Protein AF-A0A563C6H5-F1 (afdb_monomer)

Secondary structure (DSSP, 8-state):
-------PPPHHHHHHHHHHHHHHHHHHHHHHHHHHHHHHHHHHHHHHHHHHHHHHHHHHS-----TTS-EEE-TT--EEE-S------TT--SEEEEEEEEEEETTEEEEEEEEEEEEE--HHHHHHHHHS---SHHHHHHTSEEEE--SEEEEEETTEEEEEES-EEEE-SEEETTT---EEEEEEE-TTT--EEEEEESSPPP--SSS--THHHHHH-SSS---EEEEEEETT-TT--S---EEEEPTT--SGGGEEEPPHHHHHHTT--

Solvent-accessible surface area (backbone atoms only — not comparable to full-atom values): 15502 Å² total; per-residue (Å²): 134,84,80,78,77,83,81,76,85,51,71,69,57,55,51,50,49,49,52,52,56,50,53,51,50,51,54,49,54,59,56,48,5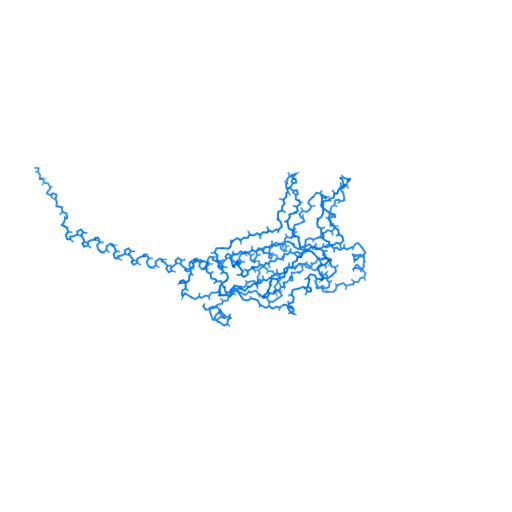2,57,54,51,45,52,49,49,37,53,54,36,52,51,50,52,50,49,56,55,34,50,50,38,50,48,46,71,62,68,69,80,67,68,80,72,67,50,49,37,42,50,98,57,26,46,82,40,72,44,87,70,87,67,82,76,70,82,91,68,57,61,48,44,78,32,26,38,39,34,41,36,46,40,92,44,40,32,42,44,36,36,29,44,26,28,27,19,57,55,75,70,54,57,57,48,48,79,75,41,87,75,88,44,62,66,60,47,51,65,64,34,40,44,30,64,55,79,55,66,48,79,33,65,61,95,87,43,80,39,84,41,66,35,63,49,76,43,76,49,86,24,24,45,44,94,68,38,67,21,25,25,39,40,40,38,34,19,84,86,82,61,49,39,46,38,26,48,32,82,42,70,80,86,84,81,84,80,61,76,48,62,69,58,60,65,59,39,55,101,74,75,50,55,66,46,78,43,40,67,37,41,51,97,53,92,78,71,83,69,87,45,56,21,40,35,37,47,47,58,30,55,47,62,81,27,61,40,81,36,53,58,68,58,9,46,76,74,68,35,122

Mean predicted aligned error: 12.5 Å

Foldseek 3Di:
DPPPDPDDDDPVRVVVVVVVVVVVVVVVVVVVVQVVQVVLQVVLVVVVLVVVQVQQVCQLPPDPQAQDQQWAADPQRAIDGDPDPPDDPPPDRQKDFWGKKWKDALVQQQKIKIFTKIWGADPVLVVVCVVDPPPDLVSQLLNTLMATHQAWDWGDDPNDTDTHGRIDIDGGQFGQDDPSFMKMKIWGARPPPRWIFIWIDSHDDDGPSDDSCVSVVVRHDPPTFAKDKTFIHGPPDPPNPDQTKIWIQGTGDGHSVRIDIDDSVRCVVVPND

Sequence (273 aa):
MDMGRVKGFTIIEVTLFLAITGAIAIVMVVGFSSQIAAQRYYDSVNEFKSKLDNIYNGVNNIQNFFDNNMVTCDSYANIQLKEDRSAPDRGMSDCIILGSYVWMDGSNPDTFRKRIVVGYKSPSDRRQEYLTSIETDEQDLKSYRLNIISGSYMKNVGGTVQSVTTADESKLSWGSYPNNTPFSILVLRAGNSGNIRTYVSNNIVNFDGTTVDAELKDMIKPENQKELNFCIMPSGYSGYRGAKTALRLNAHASGSGAVQYLNTEQSNNVGCH

Radius of gyration: 27.37 Å; Cα contacts (8 Å, |Δi|>4): 477; chains: 1; bounding box: 88×51×78 Å

pLDDT: mean 71.98, std 12.11, range [43.59, 94.0]

Nearest PDB structures (foldseek):
  7l2e-assembly1_C  TM=1.533E-01  e=5.699E-01  Severe acute respiratory syndrome coronavirus 2
  8k5h-assembly1_C  TM=1.926E-01  e=1.249E+00  Severe acute respiratory syndrome coronavirus 2
  8k5h-assembly1_A  TM=1.739E-01  e=1.478E+00  Severe acute respiratory syndrome coronavirus 2
  8jmm-assembly1_B  TM=1.452E-01  e=9.393E+00  Severe acute respiratory syndrome coronavirus 2

Structure (mmCIF, N/CA/C/O backbone):
data_AF-A0A563C6H5-F1
#
_entry.id   AF-A0A563C6H5-F1
#
loop_
_atom_site.group_PDB
_atom_site.id
_atom_site.type_symbol
_atom_site.label_atom_id
_atom_site.label_alt_id
_atom_site.label_comp_id
_atom_site.label_asym_id
_atom_site.label_entity_id
_atom_site.label_seq_id
_atom_site.pdbx_PDB_ins_code
_atom_site.Cartn_x
_atom_site.Cartn_y
_atom_site.Cartn_z
_atom_site.occupancy
_atom_site.B_iso_or_equiv
_atom_site.auth_seq_id
_atom_site.auth_comp_id
_atom_site.auth_asym_id
_atom_site.auth_atom_id
_atom_site.pdbx_PDB_model_num
ATOM 1 N N . MET A 1 1 ? -66.917 34.582 36.315 1.00 46.28 1 MET A N 1
ATOM 2 C CA . MET A 1 1 ? -65.519 34.606 35.844 1.00 46.28 1 MET A CA 1
ATOM 3 C C . MET A 1 1 ? -64.730 33.762 36.819 1.00 46.28 1 MET A C 1
ATOM 5 O O . MET A 1 1 ? -64.455 34.224 37.916 1.00 46.28 1 MET A O 1
ATOM 9 N N . ASP A 1 2 ? -64.527 32.493 36.480 1.00 46.72 2 ASP A N 1
ATOM 10 C CA . ASP A 1 2 ? -63.805 31.564 37.344 1.00 46.72 2 ASP A CA 1
ATOM 11 C C . ASP A 1 2 ? -62.308 31.813 37.146 1.00 46.72 2 ASP A C 1
ATOM 13 O O . ASP A 1 2 ? -61.766 31.629 36.054 1.00 46.72 2 ASP A O 1
ATOM 17 N N . MET A 1 3 ? -61.672 32.379 38.168 1.00 58.59 3 MET A N 1
ATOM 18 C CA . MET A 1 3 ? -60.269 32.764 38.120 1.00 58.59 3 MET A CA 1
ATOM 19 C C . MET A 1 3 ? -59.446 31.496 38.346 1.00 58.59 3 MET A C 1
ATOM 21 O O . MET A 1 3 ? -59.209 31.086 39.482 1.00 58.59 3 MET A O 1
ATOM 25 N N . GLY A 1 4 ? -59.077 30.838 37.244 1.00 57.53 4 GLY A N 1
ATOM 26 C CA . GLY A 1 4 ? -58.304 29.600 37.239 1.00 57.53 4 GLY A CA 1
ATOM 27 C C . GLY A 1 4 ? -57.066 29.712 38.127 1.00 57.53 4 GLY A C 1
ATOM 28 O O . GLY A 1 4 ? -56.123 30.443 37.828 1.00 57.53 4 GLY A O 1
ATOM 29 N N . ARG A 1 5 ? -57.086 28.994 39.252 1.00 60.84 5 ARG A N 1
ATOM 30 C CA . ARG A 1 5 ? -56.013 28.974 40.246 1.00 60.84 5 ARG A CA 1
ATOM 31 C C . ARG A 1 5 ? -54.766 28.350 39.618 1.00 60.84 5 ARG A C 1
ATOM 33 O O . ARG A 1 5 ? -54.727 27.139 39.408 1.00 60.84 5 ARG A O 1
ATOM 40 N N . VAL A 1 6 ? -53.750 29.162 39.331 1.00 64.19 6 VAL A N 1
ATOM 41 C CA . VAL A 1 6 ? -52.458 28.683 38.821 1.00 64.19 6 VAL A CA 1
ATOM 42 C C . VAL A 1 6 ? -51.811 27.818 39.908 1.00 64.19 6 VAL A C 1
ATOM 44 O O .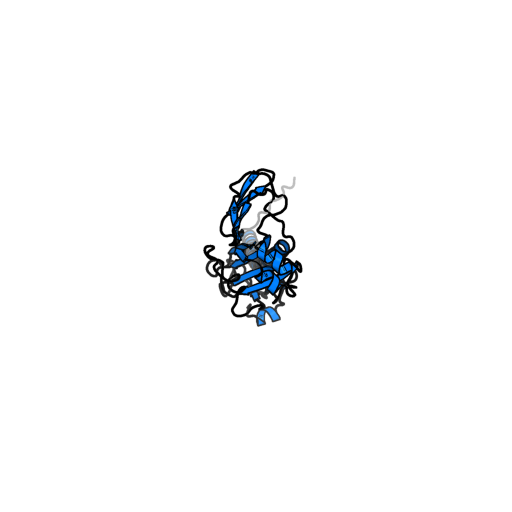 VAL A 1 6 ? -51.378 28.321 40.944 1.00 64.19 6 VAL A O 1
ATOM 47 N N . LYS A 1 7 ? -51.809 26.495 39.721 1.00 70.94 7 LYS A N 1
ATOM 48 C CA . LYS A 1 7 ? -51.100 25.559 40.601 1.00 70.94 7 LYS A CA 1
ATOM 49 C C . LYS A 1 7 ? -49.620 25.583 40.214 1.00 70.94 7 LYS A C 1
ATOM 51 O O . LYS A 1 7 ? -49.269 25.132 39.130 1.00 70.94 7 LYS A O 1
ATOM 56 N N . GLY A 1 8 ? -48.777 26.150 41.074 1.00 75.31 8 GLY A N 1
ATOM 57 C CA . GLY A 1 8 ? -47.322 26.062 40.937 1.00 75.31 8 GLY A CA 1
ATOM 58 C C . GLY A 1 8 ? -46.813 24.664 41.298 1.00 75.31 8 GLY A C 1
ATOM 59 O O . GLY A 1 8 ? -47.398 23.996 42.152 1.00 75.31 8 GLY A O 1
ATOM 60 N N . PHE A 1 9 ? -45.727 24.236 40.654 1.00 80.94 9 PHE A N 1
ATOM 61 C CA . PHE A 1 9 ? -45.020 23.003 40.998 1.00 80.94 9 PHE A CA 1
ATOM 62 C C . PHE A 1 9 ? -44.323 23.140 42.354 1.00 80.94 9 PHE A C 1
ATOM 64 O O . PHE A 1 9 ? -43.770 24.192 42.684 1.00 80.94 9 PHE A O 1
ATOM 71 N N . THR A 1 10 ? -44.339 22.072 43.149 1.00 89.62 10 THR A N 1
ATOM 72 C CA . THR A 1 10 ? -43.622 22.050 44.432 1.00 89.62 10 THR A CA 1
ATOM 73 C C . THR A 1 10 ? -42.125 21.836 44.218 1.00 89.62 10 THR A C 1
ATOM 75 O O . THR A 1 10 ? -41.716 21.164 43.274 1.00 89.62 10 THR A O 1
ATOM 78 N N . ILE A 1 11 ? -41.290 22.369 45.120 1.00 88.00 11 ILE A N 1
ATOM 79 C CA . ILE A 1 11 ? -39.824 22.212 45.045 1.00 88.00 11 ILE A CA 1
ATOM 80 C C . ILE A 1 11 ? -39.437 20.729 44.961 1.00 88.00 11 ILE A C 1
ATOM 82 O O . ILE A 1 11 ? -38.551 20.380 44.189 1.00 88.00 11 ILE A O 1
ATOM 86 N N . ILE A 1 12 ? -40.134 19.857 45.698 1.00 90.19 12 ILE A N 1
ATOM 87 C CA . ILE A 1 12 ? -39.876 18.412 45.695 1.00 90.19 12 ILE A CA 1
ATOM 88 C C . ILE A 1 12 ? -40.203 17.744 44.351 1.00 90.19 12 ILE A C 1
ATOM 90 O O . ILE A 1 12 ? -39.518 16.814 43.941 1.00 90.19 12 ILE A O 1
ATOM 94 N N . GLU A 1 13 ? -41.220 18.225 43.640 1.00 88.06 13 GLU A N 1
ATOM 95 C CA . GLU A 1 13 ? -41.615 17.695 42.333 1.00 88.06 13 GLU A CA 1
ATOM 96 C C . GLU A 1 13 ? -40.622 18.120 41.247 1.00 88.06 13 GLU A C 1
ATOM 98 O O . GLU A 1 13 ? -40.209 17.304 40.427 1.00 88.06 13 GLU A O 1
ATOM 103 N N . VAL A 1 14 ? -40.154 19.372 41.304 1.00 91.62 14 VAL A N 1
ATOM 104 C CA . VAL A 1 14 ? -39.120 19.885 40.395 1.00 91.62 14 VAL A CA 1
ATOM 105 C C . VAL A 1 14 ? -37.786 19.166 40.613 1.00 91.62 14 VAL A C 1
ATOM 107 O O . VAL A 1 14 ? -37.127 18.793 39.643 1.00 91.62 14 VAL A O 1
ATOM 110 N N . THR A 1 15 ? -37.380 18.930 41.865 1.00 91.88 15 THR A N 1
ATOM 111 C CA . THR A 1 15 ? -36.120 18.228 42.161 1.00 91.88 15 THR A CA 1
ATOM 112 C C . THR A 1 15 ? -36.191 16.744 41.811 1.00 91.88 15 THR A C 1
ATOM 114 O O . THR A 1 15 ? -35.220 16.214 41.273 1.00 91.88 15 THR A O 1
ATOM 117 N N . LEU A 1 16 ? -37.333 16.079 42.036 1.00 90.44 16 LEU A N 1
ATOM 118 C CA . LEU A 1 16 ? -37.549 14.689 41.625 1.00 90.44 16 LEU A CA 1
ATOM 119 C C . LEU A 1 16 ? -37.525 14.550 40.098 1.00 90.44 16 LEU A C 1
ATOM 121 O O . LEU A 1 16 ? -36.869 13.651 39.572 1.00 90.44 16 LEU A O 1
ATOM 125 N N . PHE A 1 17 ? -38.189 15.464 39.387 1.00 94.00 17 PHE A N 1
ATOM 126 C CA . PHE A 1 17 ? -38.167 15.496 37.929 1.00 94.00 17 PHE A CA 1
ATOM 127 C C . PHE A 1 17 ? -36.740 15.684 37.405 1.00 94.00 17 PHE A C 1
ATOM 129 O O . PHE A 1 17 ? -36.286 14.880 36.594 1.00 94.00 17 PHE A O 1
ATOM 136 N N . LEU A 1 18 ? -35.995 16.662 37.937 1.00 93.12 18 LEU A N 1
ATOM 137 C CA . LEU A 1 18 ? -34.598 16.897 37.561 1.00 93.12 18 LEU A CA 1
ATOM 138 C C . LEU A 1 18 ? -33.702 15.685 37.835 1.00 93.12 18 LEU A C 1
ATOM 140 O O . LEU A 1 18 ? -32.875 15.341 36.989 1.00 93.12 18 LEU A O 1
ATOM 144 N N . ALA A 1 19 ? -33.881 15.014 38.974 1.00 93.38 19 ALA A N 1
ATOM 145 C CA . ALA A 1 19 ? -33.118 13.820 39.327 1.00 93.38 19 ALA A CA 1
ATOM 146 C C . ALA A 1 19 ? -33.366 12.672 38.337 1.00 93.38 19 ALA A C 1
ATOM 148 O O . ALA A 1 19 ? -32.413 12.060 37.854 1.00 93.38 19 ALA A O 1
ATOM 149 N N . ILE A 1 20 ? -34.629 12.418 37.978 1.00 93.94 20 ILE A N 1
ATOM 150 C CA . ILE A 1 20 ? -34.993 11.383 37.002 1.00 93.94 20 ILE A CA 1
ATOM 151 C C . ILE A 1 20 ? -34.465 11.751 35.612 1.00 93.94 20 ILE A C 1
ATOM 153 O O . ILE A 1 20 ? -33.824 10.923 34.965 1.00 93.94 20 ILE A O 1
ATOM 157 N N . THR A 1 21 ? -34.660 12.994 35.160 1.00 93.69 21 THR A N 1
ATOM 158 C CA . THR A 1 21 ? -34.154 13.431 33.850 1.00 93.69 21 THR A CA 1
ATOM 159 C C . THR A 1 21 ? -32.630 13.385 33.779 1.00 93.69 21 THR A C 1
ATOM 161 O O . THR A 1 21 ? -32.081 12.964 32.764 1.00 93.69 21 THR A O 1
ATOM 164 N N . GLY A 1 22 ? -31.938 13.747 34.864 1.00 91.25 22 GLY A N 1
ATOM 165 C CA . GLY A 1 22 ? -30.482 13.679 34.957 1.00 91.25 22 GLY A CA 1
ATOM 166 C C . GLY A 1 22 ? -29.971 12.240 34.933 1.00 91.25 22 GLY A C 1
ATOM 167 O O . GLY A 1 22 ? -29.035 11.935 34.197 1.00 91.25 22 GLY A O 1
ATOM 168 N N . ALA A 1 23 ? -30.623 11.332 35.664 1.00 89.50 23 ALA A N 1
ATOM 169 C CA . ALA A 1 23 ? -30.281 9.912 35.653 1.00 89.50 23 ALA A CA 1
ATOM 170 C C . ALA A 1 23 ? -30.460 9.294 34.257 1.00 89.50 23 ALA A C 1
ATOM 172 O O . ALA A 1 23 ? -29.563 8.611 33.764 1.00 89.50 23 ALA A O 1
ATOM 173 N N . ILE A 1 24 ? -31.579 9.587 33.585 1.00 91.06 24 ILE A N 1
ATOM 174 C CA . ILE A 1 24 ? -31.835 9.126 32.215 1.00 91.06 24 ILE A CA 1
ATOM 175 C C . ILE A 1 24 ? -30.780 9.687 31.250 1.00 91.06 24 ILE A C 1
ATOM 177 O O . ILE A 1 24 ? -30.242 8.937 30.435 1.00 91.06 24 ILE A O 1
ATOM 181 N N . ALA A 1 25 ? -30.435 10.974 31.360 1.00 88.25 25 ALA A N 1
ATOM 182 C CA . ALA A 1 25 ? -29.422 11.597 30.512 1.00 88.25 25 ALA A CA 1
ATOM 183 C C . ALA A 1 25 ? -28.044 10.929 30.663 1.00 88.25 25 ALA A C 1
ATOM 185 O O . ALA A 1 25 ? -27.389 10.647 29.661 1.00 88.25 25 ALA A O 1
ATOM 186 N N . ILE A 1 26 ? -27.623 10.606 31.891 1.00 86.00 26 ILE A N 1
ATOM 187 C CA . ILE A 1 26 ? -26.356 9.902 32.147 1.00 86.00 26 ILE A CA 1
ATOM 188 C C . ILE A 1 26 ? -26.362 8.515 31.493 1.00 86.00 26 ILE A C 1
ATOM 190 O O . ILE A 1 26 ? -25.400 8.150 30.815 1.00 86.00 26 ILE A O 1
ATOM 194 N N . VAL A 1 27 ? -27.453 7.757 31.645 1.00 81.56 27 VAL A N 1
ATOM 195 C CA . VAL A 1 27 ? -27.588 6.424 31.036 1.00 81.56 27 VAL A CA 1
ATOM 196 C C . VAL A 1 27 ? -27.520 6.505 29.510 1.00 81.56 27 VAL A C 1
ATOM 198 O O . VAL A 1 27 ? -26.819 5.706 28.889 1.00 81.56 27 VAL A O 1
ATOM 201 N N . MET A 1 28 ? -28.181 7.494 28.900 1.00 78.44 28 MET A N 1
ATOM 202 C CA . MET A 1 28 ? -28.107 7.715 27.453 1.00 78.44 28 MET A CA 1
ATOM 203 C C . MET A 1 28 ? -26.679 8.031 26.995 1.00 78.44 28 MET A C 1
ATOM 205 O O . MET A 1 28 ? -26.198 7.421 26.043 1.00 78.44 28 MET A O 1
ATOM 209 N N . VAL A 1 29 ? -25.974 8.935 27.683 1.00 79.19 29 VAL A N 1
ATOM 210 C CA . VAL A 1 29 ? -24.592 9.314 27.335 1.00 79.19 29 VAL A CA 1
ATOM 211 C C . VAL A 1 29 ? -23.653 8.104 27.384 1.00 79.19 29 VAL A C 1
ATOM 213 O O . VAL A 1 29 ? -22.864 7.894 26.459 1.00 79.19 29 VAL A O 1
ATOM 216 N N . VAL A 1 30 ? -23.763 7.269 28.420 1.00 75.06 30 VAL A N 1
ATOM 217 C CA . VAL A 1 30 ? -22.962 6.040 28.533 1.00 75.06 30 VAL A CA 1
ATOM 218 C C . VAL A 1 30 ? -23.338 5.039 27.437 1.00 75.06 30 VAL A C 1
ATOM 220 O O . VAL A 1 30 ? -22.445 4.491 26.790 1.00 75.06 30 VAL A O 1
ATOM 223 N N . GLY A 1 31 ? -24.630 4.847 27.155 1.00 67.88 31 GLY A N 1
ATOM 224 C CA . GLY A 1 31 ? -25.099 3.968 26.079 1.00 67.88 31 GLY A CA 1
ATOM 225 C C . GLY A 1 31 ? -24.570 4.376 24.700 1.00 67.88 31 GLY A C 1
ATOM 226 O O . GLY A 1 31 ? -23.997 3.548 23.986 1.00 67.88 31 GLY A O 1
ATOM 227 N N . PHE A 1 32 ? -24.669 5.663 24.355 1.00 73.12 32 PHE A N 1
ATOM 228 C CA . PHE A 1 32 ? -24.195 6.194 23.075 1.00 73.12 32 PHE A CA 1
ATOM 229 C C . PHE A 1 32 ? -22.679 6.098 22.906 1.00 73.12 32 PHE A C 1
ATOM 231 O O . PHE A 1 32 ? -22.208 5.874 21.792 1.00 73.12 32 PHE A O 1
ATOM 238 N N . SER A 1 33 ? -21.906 6.194 23.992 1.00 69.00 33 SER A N 1
ATOM 239 C CA . SER A 1 33 ? -20.443 6.106 23.920 1.00 69.00 33 SER A CA 1
ATOM 240 C C . SER A 1 33 ? -19.955 4.780 23.314 1.00 69.00 33 SER A C 1
ATOM 242 O O . SER A 1 33 ? -19.031 4.774 22.500 1.00 69.00 33 SER A O 1
ATOM 244 N N . SER A 1 34 ? -20.630 3.669 23.631 1.00 69.06 34 SER A N 1
ATOM 245 C CA . SER A 1 34 ? -20.293 2.338 23.113 1.00 69.06 34 SER A CA 1
ATOM 246 C C . SER A 1 34 ? -20.624 2.176 21.624 1.00 69.06 34 SER A C 1
ATOM 248 O O . SER A 1 34 ? -19.841 1.599 20.869 1.00 69.06 34 SER A O 1
ATOM 250 N N . GLN A 1 35 ? -21.752 2.738 21.180 1.00 74.56 35 GLN A N 1
ATOM 251 C CA . GLN A 1 35 ? -22.178 2.688 19.781 1.00 74.56 35 GLN A CA 1
ATOM 252 C C . GLN A 1 35 ? -21.297 3.572 18.899 1.00 74.56 35 GLN A C 1
ATOM 254 O O . GLN A 1 35 ? -20.880 3.149 17.825 1.00 74.56 35 GLN A O 1
ATOM 259 N N . ILE A 1 36 ? -20.945 4.768 19.380 1.00 76.75 36 ILE A N 1
ATOM 260 C CA . ILE A 1 36 ? -20.018 5.671 18.689 1.00 76.75 36 ILE A CA 1
ATOM 261 C C . ILE A 1 36 ? -18.649 5.004 18.533 1.00 76.75 36 ILE A C 1
ATOM 263 O O . ILE A 1 36 ? -18.039 5.101 17.470 1.00 76.75 36 ILE A O 1
ATOM 267 N N . ALA A 1 37 ? -18.172 4.303 19.564 1.00 72.12 37 ALA A N 1
ATOM 268 C CA . ALA A 1 37 ? -16.916 3.566 19.492 1.00 72.12 37 ALA A CA 1
ATOM 269 C C . ALA A 1 37 ? -16.945 2.471 18.417 1.00 72.12 37 ALA A C 1
ATOM 271 O O . ALA A 1 37 ? -15.997 2.351 17.644 1.00 72.12 37 ALA A O 1
ATOM 272 N N . ALA A 1 38 ? -18.037 1.705 18.339 1.00 76.50 38 ALA A N 1
ATOM 273 C CA . ALA A 1 38 ? -18.215 0.694 17.302 1.00 76.50 38 ALA A CA 1
ATOM 274 C C . ALA A 1 38 ? -18.307 1.312 15.900 1.00 76.50 38 ALA A C 1
ATOM 276 O O . ALA A 1 38 ? -17.668 0.819 14.978 1.00 76.50 38 ALA A O 1
ATOM 277 N N . GL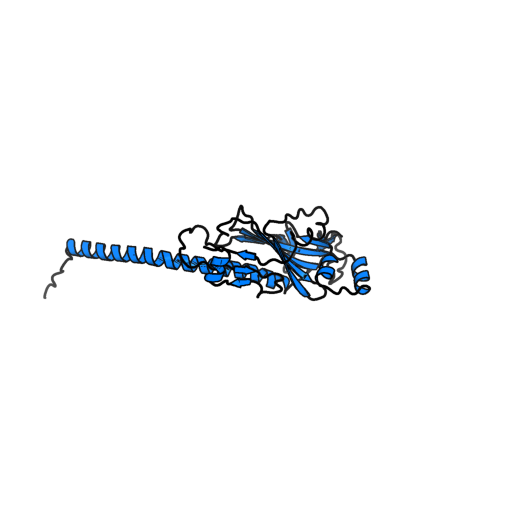N A 1 39 ? -19.035 2.417 15.738 1.00 80.19 39 GLN A N 1
ATOM 278 C CA . GLN A 1 39 ? -19.148 3.093 14.447 1.00 80.19 39 GLN A CA 1
ATOM 279 C C . GLN A 1 39 ? -17.791 3.615 13.968 1.00 80.19 39 GLN A C 1
ATOM 281 O O . GLN A 1 39 ? -17.372 3.309 12.857 1.00 80.19 39 GLN A O 1
ATOM 286 N N . ARG A 1 40 ? -17.052 4.311 14.841 1.00 77.81 40 ARG A N 1
ATOM 287 C CA . ARG A 1 40 ? -15.694 4.788 14.542 1.00 77.81 40 ARG A CA 1
ATOM 288 C C . ARG A 1 40 ? -14.763 3.647 14.163 1.00 77.81 40 ARG A C 1
ATOM 290 O O . ARG A 1 40 ? -13.939 3.812 13.270 1.00 77.81 40 ARG A O 1
ATOM 297 N N . TYR A 1 41 ? -14.897 2.502 14.829 1.00 77.69 41 TYR A N 1
ATOM 298 C CA . TYR A 1 41 ? -14.155 1.298 14.488 1.00 77.69 41 TYR A CA 1
ATOM 299 C C . TYR A 1 41 ? -14.456 0.840 13.052 1.00 77.69 41 TYR A C 1
ATOM 301 O O . TYR A 1 41 ? -13.534 0.703 12.253 1.00 77.69 41 TYR A O 1
ATOM 309 N N . TYR A 1 42 ? -15.730 0.660 12.694 1.00 81.38 42 TYR A N 1
ATOM 310 C CA . TYR A 1 42 ? -16.111 0.228 11.345 1.00 81.38 42 TYR A CA 1
ATOM 311 C C . TYR A 1 42 ? -15.722 1.239 10.266 1.00 81.38 42 TYR A C 1
ATOM 313 O O . TYR A 1 42 ? -15.207 0.843 9.221 1.00 81.38 42 TYR A O 1
ATOM 321 N N . ASP A 1 43 ? -15.907 2.530 10.530 1.00 82.75 43 ASP A N 1
ATOM 322 C CA . ASP A 1 43 ? -15.508 3.601 9.617 1.00 82.75 43 ASP A CA 1
ATOM 323 C C . ASP A 1 43 ? -13.995 3.564 9.367 1.00 82.75 43 ASP A C 1
ATOM 325 O O . ASP A 1 43 ? -13.559 3.649 8.222 1.00 82.75 43 ASP A O 1
ATOM 329 N N . SER A 1 44 ? -13.201 3.322 10.416 1.00 79.38 44 SER A N 1
ATOM 330 C CA . SER A 1 44 ? -11.742 3.180 10.328 1.00 79.38 44 SER A CA 1
ATOM 331 C C . SER A 1 44 ? -11.330 1.997 9.449 1.00 79.38 44 SER A C 1
ATOM 333 O O . SER A 1 44 ? -10.503 2.130 8.545 1.00 79.38 44 SER A O 1
ATOM 335 N N . VAL A 1 45 ? -11.939 0.829 9.684 1.00 80.19 45 VAL A N 1
ATOM 336 C CA . VAL A 1 45 ? -11.664 -0.384 8.903 1.00 80.19 45 VAL A CA 1
ATOM 337 C C . VAL A 1 45 ? -12.019 -0.169 7.428 1.00 80.19 45 VAL A C 1
ATOM 339 O O . VAL A 1 45 ? -11.235 -0.507 6.539 1.00 80.19 45 VAL A O 1
ATOM 342 N N . ASN A 1 46 ? -13.178 0.434 7.163 1.00 85.81 46 ASN A N 1
ATOM 343 C CA . ASN A 1 46 ? -13.656 0.705 5.811 1.00 85.81 46 ASN A CA 1
ATOM 344 C C . ASN A 1 46 ? -12.807 1.761 5.095 1.00 85.81 46 ASN A C 1
ATOM 346 O O . ASN A 1 46 ? -12.519 1.610 3.908 1.00 85.81 46 ASN A O 1
ATOM 350 N N . GLU A 1 47 ? -12.367 2.801 5.805 1.00 85.38 47 GLU A N 1
ATOM 351 C CA . GLU A 1 47 ? -11.445 3.801 5.271 1.00 85.38 47 GLU A CA 1
ATOM 352 C C . GLU A 1 47 ? -10.126 3.145 4.851 1.00 85.38 47 GLU A C 1
ATOM 354 O O . GLU A 1 47 ? -9.662 3.375 3.732 1.00 85.38 47 GLU A O 1
ATOM 359 N N . PHE A 1 48 ? -9.545 2.282 5.694 1.00 81.25 48 PHE A N 1
ATOM 360 C CA . PHE A 1 48 ? -8.298 1.601 5.345 1.00 81.25 48 PHE A CA 1
ATOM 361 C C . PHE A 1 48 ? -8.446 0.711 4.121 1.00 81.25 48 PHE A C 1
ATOM 363 O O . PHE A 1 48 ? -7.637 0.786 3.195 1.00 81.25 48 PHE A O 1
ATOM 370 N N . LYS A 1 49 ? -9.505 -0.109 4.098 1.00 85.12 49 LYS A N 1
ATOM 371 C CA . LYS A 1 49 ? -9.798 -0.959 2.949 1.00 85.12 49 LYS A CA 1
ATOM 372 C C . LYS A 1 49 ? -9.943 -0.114 1.686 1.00 85.12 49 LYS A C 1
ATOM 374 O O . LYS A 1 49 ? -9.312 -0.425 0.684 1.00 85.12 49 LYS A O 1
ATOM 379 N N . SER A 1 50 ? -10.698 0.983 1.749 1.00 86.69 50 SER A N 1
ATOM 380 C CA . SER A 1 50 ? -10.869 1.906 0.624 1.00 86.69 50 SER A CA 1
ATOM 381 C C . SER A 1 50 ? -9.532 2.483 0.145 1.00 86.69 50 SER A C 1
ATOM 383 O O . SER A 1 50 ? -9.281 2.553 -1.057 1.00 86.69 50 SER A O 1
ATOM 385 N N . LYS A 1 51 ? -8.614 2.845 1.052 1.00 84.94 51 LYS A N 1
ATOM 386 C CA . LYS A 1 51 ? -7.263 3.308 0.683 1.00 84.94 51 LYS A CA 1
ATOM 387 C C . LYS A 1 51 ? -6.460 2.225 -0.042 1.00 84.94 51 LYS A C 1
ATOM 389 O O . LYS A 1 51 ? -5.845 2.534 -1.062 1.00 84.94 51 LYS A O 1
ATOM 394 N N . LEU A 1 52 ? -6.496 0.979 0.434 1.00 84.31 52 LEU A N 1
ATOM 395 C CA . LEU A 1 52 ? -5.849 -0.152 -0.240 1.00 84.31 52 LEU A CA 1
ATOM 396 C C . LEU A 1 52 ? -6.483 -0.440 -1.608 1.00 84.31 52 LEU A C 1
ATOM 398 O O . LEU A 1 52 ? -5.765 -0.561 -2.598 1.00 84.31 52 LEU A O 1
ATOM 402 N N . ASP A 1 53 ? -7.812 -0.464 -1.700 1.00 85.94 53 ASP A N 1
ATOM 403 C CA . ASP A 1 53 ? -8.537 -0.686 -2.956 1.00 85.94 53 ASP A CA 1
ATOM 404 C C . ASP A 1 53 ? -8.215 0.419 -3.985 1.00 85.94 53 ASP A C 1
ATOM 406 O O . ASP A 1 53 ? -8.012 0.141 -5.169 1.00 85.94 53 ASP A O 1
ATOM 410 N N . ASN A 1 54 ? -8.071 1.672 -3.537 1.00 85.94 54 ASN A N 1
ATOM 411 C CA . ASN A 1 54 ? -7.672 2.798 -4.386 1.00 85.94 54 ASN A CA 1
ATOM 412 C C . ASN A 1 54 ? -6.260 2.649 -4.971 1.00 85.94 54 ASN A C 1
ATOM 414 O O . ASN A 1 54 ? -6.015 3.127 -6.079 1.00 85.94 54 ASN A O 1
ATOM 418 N N . ILE A 1 55 ? -5.340 1.977 -4.274 1.00 85.94 55 ILE A N 1
ATOM 419 C CA . ILE A 1 55 ? -4.011 1.671 -4.821 1.00 85.94 55 ILE A CA 1
ATOM 420 C C . ILE A 1 55 ? -4.146 0.714 -6.001 1.00 85.94 55 ILE A C 1
ATOM 422 O O . ILE A 1 55 ? -3.642 1.015 -7.080 1.00 85.94 55 ILE A O 1
ATOM 426 N N . TYR A 1 56 ? -4.888 -0.384 -5.840 1.00 86.62 56 TYR A N 1
ATOM 427 C CA . TYR A 1 56 ? -5.119 -1.335 -6.931 1.00 86.62 56 TYR A CA 1
ATOM 428 C C . TYR A 1 56 ? -5.837 -0.692 -8.119 1.00 86.62 56 TYR A C 1
ATOM 430 O O . TYR A 1 56 ? -5.448 -0.919 -9.262 1.00 86.62 56 TYR A O 1
ATOM 438 N N . ASN A 1 57 ? -6.835 0.157 -7.867 1.00 86.19 57 ASN A N 1
ATOM 439 C CA . ASN A 1 57 ? -7.531 0.886 -8.928 1.00 86.19 57 ASN A CA 1
ATOM 440 C C . ASN A 1 57 ? -6.593 1.839 -9.685 1.00 86.19 57 ASN A C 1
ATOM 442 O O . ASN A 1 57 ? -6.659 1.911 -10.911 1.00 86.19 57 ASN A O 1
ATOM 446 N N . GLY A 1 58 ? -5.694 2.531 -8.975 1.00 81.81 58 GLY A N 1
ATOM 447 C CA . GLY A 1 58 ? -4.691 3.409 -9.584 1.00 81.81 58 GLY A CA 1
ATOM 448 C C . GLY A 1 58 ? -3.662 2.656 -10.431 1.00 81.81 58 GLY A C 1
ATOM 449 O O . GLY A 1 58 ? -3.269 3.140 -11.488 1.00 81.81 58 GLY A O 1
ATOM 450 N N . VAL A 1 59 ? -3.265 1.453 -10.006 1.00 84.44 59 VAL A N 1
ATOM 451 C CA . VAL A 1 59 ? -2.350 0.585 -10.767 1.00 84.44 59 VAL A CA 1
ATOM 452 C C . VAL A 1 59 ? -3.052 -0.110 -11.942 1.00 84.44 59 VAL A C 1
ATOM 454 O O . VAL A 1 59 ? -2.414 -0.428 -12.940 1.00 84.44 59 VAL A O 1
ATOM 457 N N . ASN A 1 60 ? -4.366 -0.326 -11.876 1.00 82.69 60 ASN A N 1
ATOM 458 C CA . ASN A 1 60 ? -5.127 -0.885 -12.995 1.00 82.69 60 ASN A CA 1
ATOM 459 C C . ASN A 1 60 ? -5.394 0.170 -14.087 1.00 82.69 60 ASN A C 1
ATOM 461 O O . ASN A 1 60 ? -5.241 -0.099 -15.278 1.00 82.69 60 ASN A O 1
ATOM 465 N N . ASN A 1 61 ? -5.740 1.396 -13.685 1.00 77.94 61 ASN A N 1
ATOM 466 C CA . ASN A 1 61 ? -6.023 2.512 -14.587 1.00 77.94 61 ASN A CA 1
ATOM 467 C C . ASN A 1 61 ? -4.846 3.496 -14.659 1.00 77.94 61 ASN A C 1
ATOM 469 O O . ASN A 1 61 ? -4.947 4.653 -14.242 1.00 77.94 61 ASN A O 1
ATOM 473 N N . ILE A 1 62 ? -3.712 3.016 -15.169 1.00 70.06 62 ILE A N 1
ATOM 474 C CA . ILE A 1 62 ? -2.509 3.836 -15.324 1.00 70.06 62 ILE A CA 1
ATOM 475 C C . ILE A 1 62 ? -2.757 4.855 -16.431 1.00 70.06 62 ILE A C 1
ATOM 477 O O . ILE A 1 62 ? -2.821 4.515 -17.611 1.00 70.06 62 ILE A O 1
ATOM 481 N N . GLN A 1 63 ? -2.874 6.118 -16.040 1.00 65.19 63 GLN A N 1
ATOM 482 C CA . GLN A 1 63 ? -2.868 7.236 -16.970 1.00 65.19 63 GLN A CA 1
ATOM 483 C C . GLN A 1 63 ? -1.446 7.759 -17.087 1.00 65.19 63 GLN A C 1
ATOM 485 O O . GLN A 1 63 ? -0.787 8.026 -16.080 1.00 65.19 63 GLN A O 1
ATOM 490 N N . ASN A 1 64 ? -0.967 7.910 -18.318 1.00 59.66 64 ASN A N 1
ATOM 491 C CA . ASN A 1 64 ? 0.331 8.513 -18.545 1.00 59.66 64 ASN A CA 1
ATOM 492 C C . ASN A 1 64 ? 0.224 10.016 -18.244 1.00 59.66 64 ASN A C 1
ATOM 494 O O . ASN A 1 64 ? -0.388 10.757 -19.001 1.00 59.66 64 ASN A O 1
ATOM 498 N N . PHE A 1 65 ? 0.754 10.470 -17.107 1.00 57.09 65 PHE A N 1
ATOM 499 C CA . PHE A 1 65 ? 0.606 11.866 -16.669 1.00 57.09 65 PHE A CA 1
ATOM 500 C C . PHE A 1 65 ? 1.496 12.853 -17.442 1.00 57.09 65 PHE A C 1
ATOM 502 O O . PHE A 1 65 ? 1.418 14.062 -17.212 1.00 57.09 65 PHE A O 1
ATOM 509 N N . PHE A 1 66 ? 2.344 12.356 -18.343 1.00 59.47 66 PHE A N 1
ATOM 510 C CA . PHE A 1 66 ? 3.293 13.141 -19.126 1.00 59.47 66 PHE A CA 1
ATOM 511 C C . PHE A 1 66 ? 2.646 13.694 -20.408 1.00 59.47 66 PHE A C 1
ATOM 513 O O . PHE A 1 66 ? 3.151 13.492 -21.507 1.00 59.47 66 PHE A O 1
ATOM 520 N N . ASP A 1 67 ? 1.526 14.408 -20.275 1.00 52.41 67 ASP A N 1
ATOM 521 C CA . ASP A 1 67 ? 0.686 14.817 -21.416 1.00 52.41 67 ASP A CA 1
ATOM 522 C C . ASP A 1 67 ? 1.376 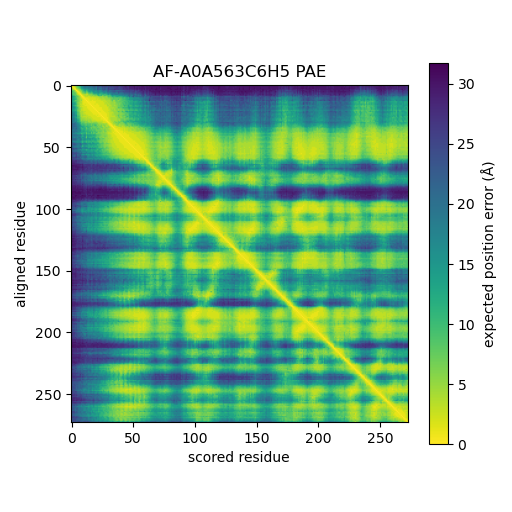15.747 -22.435 1.00 52.41 67 ASP A C 1
ATOM 524 O O . ASP A 1 67 ? 0.905 15.865 -23.561 1.00 52.41 67 ASP A O 1
ATOM 528 N N . ASN A 1 68 ? 2.503 16.389 -22.099 1.00 54.22 68 ASN A N 1
ATOM 529 C CA . ASN A 1 68 ? 3.046 17.485 -22.915 1.00 54.22 68 ASN A CA 1
ATOM 530 C C . ASN A 1 68 ? 4.532 17.389 -23.292 1.00 54.22 68 ASN A C 1
ATOM 532 O O . ASN A 1 68 ? 5.126 18.413 -23.621 1.00 54.22 68 ASN A O 1
ATOM 536 N N . ASN A 1 69 ? 5.165 16.210 -23.264 1.00 56.81 69 ASN A N 1
ATOM 537 C CA . ASN A 1 69 ? 6.573 16.039 -23.687 1.00 56.81 69 ASN A CA 1
ATOM 538 C C . ASN A 1 69 ? 7.600 16.935 -22.953 1.00 56.81 69 ASN A C 1
ATOM 540 O O . ASN A 1 69 ? 8.757 17.022 -23.360 1.00 56.81 69 ASN A O 1
ATOM 544 N N . MET A 1 70 ? 7.196 17.608 -21.871 1.00 55.38 70 MET A N 1
ATOM 545 C CA . MET A 1 70 ? 8.052 18.493 -21.068 1.00 55.38 70 MET A CA 1
ATOM 546 C C . MET A 1 70 ? 8.860 17.720 -20.031 1.00 55.38 70 MET A C 1
ATOM 548 O O . MET A 1 70 ? 9.650 18.307 -19.299 1.00 55.38 70 MET A O 1
ATOM 552 N N . VAL A 1 71 ? 8.615 16.417 -19.942 1.00 63.06 71 VAL A N 1
ATOM 553 C CA . VAL A 1 71 ? 9.171 15.532 -18.940 1.00 63.06 71 VAL A CA 1
ATOM 554 C C . VAL A 1 71 ? 9.797 14.350 -19.664 1.00 63.06 71 VAL A C 1
ATOM 556 O O . VAL A 1 71 ? 9.137 13.687 -20.462 1.00 63.06 71 VAL A O 1
ATOM 559 N N . THR A 1 72 ? 11.076 14.128 -19.402 1.00 70.69 72 THR A N 1
ATOM 560 C CA . THR A 1 72 ? 11.852 12.992 -19.888 1.00 70.69 72 THR A CA 1
ATOM 561 C C . THR A 1 72 ? 12.331 12.165 -18.704 1.00 70.69 72 THR A C 1
ATOM 563 O O . THR A 1 72 ? 12.257 12.609 -17.556 1.00 70.69 72 THR A O 1
ATOM 566 N N . CYS A 1 73 ? 12.818 10.965 -18.982 1.00 73.31 73 CYS A N 1
ATOM 567 C CA . CYS A 1 73 ? 13.5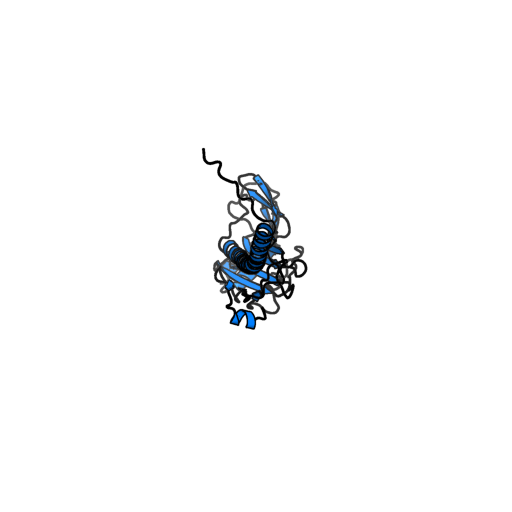23 10.176 -17.995 1.00 73.31 73 CYS A CA 1
ATOM 568 C C . CYS A 1 73 ? 14.949 9.907 -18.422 1.00 73.31 73 CYS A C 1
ATOM 570 O O . CYS A 1 73 ? 15.215 9.616 -19.587 1.00 73.31 73 CYS A O 1
ATOM 572 N N . ASP A 1 74 ? 15.858 9.969 -17.457 1.00 73.50 74 ASP A N 1
ATOM 573 C CA . ASP A 1 74 ? 17.212 9.487 -17.673 1.00 73.50 74 ASP A CA 1
ATOM 574 C C . ASP A 1 74 ? 17.271 7.949 -17.656 1.00 73.50 74 ASP A C 1
ATOM 576 O O . ASP A 1 74 ? 16.299 7.244 -17.365 1.00 73.50 74 ASP A O 1
ATOM 580 N N . SER A 1 75 ? 18.461 7.412 -17.925 1.00 73.81 75 SER A N 1
ATOM 581 C CA . SER A 1 75 ? 18.754 5.975 -17.874 1.00 73.81 75 SER A CA 1
ATOM 582 C C . SER A 1 75 ? 18.599 5.335 -16.485 1.00 73.81 75 SER A C 1
ATOM 584 O O . SER A 1 75 ? 18.868 4.142 -16.327 1.00 73.81 75 SER A O 1
ATOM 586 N N . TYR A 1 76 ? 18.228 6.115 -15.471 1.00 72.25 76 TYR A N 1
ATOM 587 C CA . TYR A 1 76 ? 18.004 5.711 -14.087 1.00 72.25 76 TYR A CA 1
ATOM 588 C C . TYR A 1 76 ? 16.526 5.858 -13.684 1.00 72.25 76 TYR A C 1
ATOM 590 O O . TYR A 1 76 ? 16.198 5.739 -12.507 1.00 72.25 76 TYR A O 1
ATOM 598 N N . ALA A 1 77 ? 15.628 6.100 -14.650 1.00 75.81 77 ALA A N 1
ATOM 599 C CA . ALA A 1 77 ? 14.212 6.382 -14.421 1.00 75.81 77 ALA A CA 1
ATOM 600 C C . ALA A 1 77 ? 13.962 7.595 -13.504 1.00 75.81 77 ALA A C 1
ATOM 602 O O . ALA A 1 77 ? 12.903 7.698 -12.884 1.00 75.81 77 ALA A O 1
ATOM 603 N N . ASN A 1 78 ? 14.915 8.528 -13.399 1.00 75.50 78 ASN A N 1
ATOM 604 C CA . ASN A 1 78 ? 14.648 9.814 -12.768 1.00 75.50 78 ASN A CA 1
ATOM 605 C C . ASN A 1 78 ? 13.884 10.699 -13.735 1.00 75.50 78 ASN A C 1
ATOM 607 O O . ASN A 1 78 ? 14.257 10.852 -14.897 1.00 75.50 78 ASN A O 1
ATOM 611 N N . ILE A 1 79 ? 12.845 11.332 -13.212 1.00 74.31 79 ILE A N 1
ATOM 612 C CA . ILE A 1 79 ? 12.028 12.277 -13.955 1.00 74.31 79 ILE A CA 1
ATOM 613 C C . ILE A 1 79 ? 12.763 13.612 -14.044 1.00 74.31 79 ILE A C 1
ATOM 615 O O . ILE A 1 79 ? 13.069 14.229 -13.025 1.00 74.31 79 ILE A O 1
ATOM 619 N N . GLN A 1 80 ? 13.002 14.076 -15.265 1.00 69.62 80 GLN A N 1
ATOM 620 C CA . GLN A 1 80 ? 13.669 15.338 -15.560 1.00 69.62 80 GLN A CA 1
ATOM 621 C C . GLN A 1 80 ? 12.816 16.193 -16.494 1.00 69.62 80 GLN A C 1
ATOM 623 O O . GLN A 1 80 ? 11.969 15.690 -17.231 1.00 69.62 80 GLN A O 1
ATOM 628 N N . LEU A 1 81 ? 13.042 17.505 -16.484 1.00 67.19 81 LEU A N 1
ATOM 629 C CA . LEU A 1 81 ? 12.431 18.390 -17.469 1.00 67.19 81 LEU A CA 1
ATOM 630 C C . LEU A 1 81 ? 13.184 18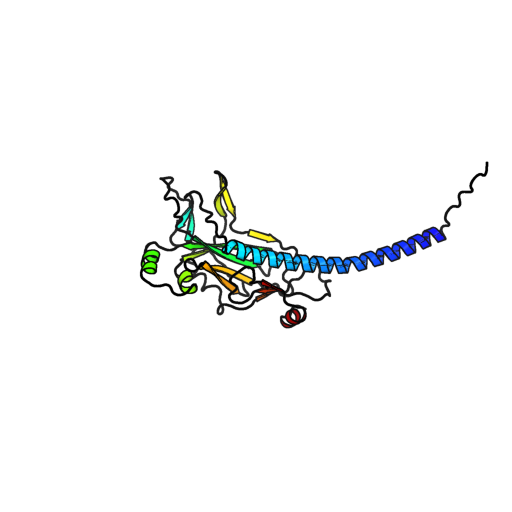.281 -18.793 1.00 67.19 81 LEU A C 1
ATOM 632 O O . LEU A 1 81 ? 14.411 18.291 -18.819 1.00 67.19 81 LEU A O 1
ATOM 636 N N . LYS A 1 82 ? 12.449 18.205 -19.901 1.00 65.00 82 LYS A N 1
ATOM 637 C CA . LYS A 1 82 ? 13.042 18.292 -21.234 1.00 65.00 82 LYS A CA 1
ATOM 638 C C . LYS A 1 82 ? 13.504 19.737 -21.454 1.00 65.00 82 LYS A C 1
ATOM 640 O O . LYS A 1 82 ? 12.671 20.636 -21.562 1.00 65.00 82 LYS A O 1
ATOM 645 N N . GLU A 1 83 ? 14.818 19.962 -21.486 1.00 57.59 83 GLU A N 1
ATOM 646 C CA . GLU A 1 83 ? 15.403 21.298 -21.704 1.00 57.59 83 GLU A CA 1
ATOM 647 C C . GLU A 1 83 ? 15.128 21.828 -23.122 1.00 57.59 83 GLU A C 1
ATOM 649 O O . GLU A 1 83 ? 14.978 23.034 -23.324 1.00 57.59 83 GLU A O 1
ATOM 654 N N . ASP A 1 84 ? 14.988 20.924 -24.095 1.00 54.81 84 ASP A N 1
ATOM 655 C CA . ASP A 1 84 ? 14.817 21.266 -25.502 1.00 54.81 84 ASP A CA 1
ATOM 656 C C . ASP A 1 84 ? 13.328 21.293 -25.903 1.00 54.81 84 ASP A C 1
ATOM 658 O O . ASP A 1 84 ? 12.649 20.262 -25.958 1.00 54.81 84 ASP A O 1
ATOM 662 N N . ARG A 1 85 ? 12.807 22.498 -26.181 1.00 53.50 85 ARG A N 1
ATOM 663 C CA . ARG A 1 85 ? 11.407 22.763 -26.592 1.00 53.50 85 ARG A CA 1
ATOM 664 C C . ARG A 1 85 ? 11.125 22.413 -28.060 1.00 53.50 85 ARG A C 1
ATOM 666 O O . ARG A 1 85 ? 10.058 22.745 -28.579 1.00 53.50 85 ARG A O 1
ATOM 673 N N . SER A 1 86 ? 12.083 21.790 -28.738 1.00 49.62 86 SER A N 1
ATOM 674 C CA . SER A 1 86 ? 11.962 21.367 -30.130 1.00 49.62 86 SER A CA 1
ATOM 675 C C . SER A 1 86 ? 10.931 20.235 -30.286 1.00 49.62 86 SER A C 1
ATOM 677 O O . SER A 1 86 ? 10.699 19.454 -29.361 1.00 49.62 86 SER A O 1
ATOM 679 N N . ALA A 1 87 ? 10.272 20.223 -31.450 1.00 47.72 87 ALA A N 1
ATOM 680 C CA . ALA A 1 87 ? 8.987 19.586 -31.758 1.00 47.72 87 ALA A CA 1
ATOM 681 C C . ALA A 1 87 ? 8.723 18.189 -31.130 1.00 47.72 87 ALA A C 1
ATOM 683 O O . ALA A 1 87 ? 9.632 17.373 -30.988 1.00 47.72 87 ALA A O 1
ATOM 684 N N . PRO A 1 88 ? 7.460 17.898 -30.759 1.00 47.50 88 PRO A N 1
ATOM 685 C CA . PRO A 1 88 ? 7.104 16.749 -29.933 1.00 47.50 88 PRO A CA 1
ATOM 686 C C . PRO A 1 88 ? 7.170 15.411 -30.681 1.00 47.50 88 PRO A C 1
ATOM 688 O O . PRO A 1 88 ? 6.407 15.200 -31.622 1.00 47.50 88 PRO A O 1
ATOM 691 N N . ASP A 1 89 ? 7.940 14.451 -30.160 1.00 49.12 89 ASP A N 1
ATOM 692 C CA . ASP A 1 89 ? 7.657 13.026 -30.369 1.00 49.12 89 ASP A CA 1
ATOM 693 C C . ASP A 1 89 ? 6.387 12.671 -29.596 1.00 49.12 89 ASP A C 1
ATOM 695 O O . ASP A 1 89 ? 6.405 12.363 -28.402 1.00 49.12 89 ASP A O 1
ATOM 699 N N . ARG A 1 90 ? 5.233 12.850 -30.239 1.00 43.59 90 ARG A N 1
ATOM 700 C CA . ARG A 1 90 ? 3.937 12.554 -29.624 1.00 43.59 90 ARG A CA 1
ATOM 701 C C . ARG A 1 90 ? 3.893 11.076 -29.232 1.00 43.59 90 ARG A C 1
ATOM 703 O O . ARG A 1 90 ? 4.030 10.209 -30.088 1.00 43.59 90 ARG A O 1
ATOM 710 N N . GLY A 1 91 ? 3.642 10.806 -27.953 1.00 44.66 91 GLY A N 1
ATOM 711 C CA . GLY A 1 91 ? 3.345 9.458 -27.462 1.00 44.66 91 GLY A CA 1
ATOM 712 C C . GLY A 1 91 ? 4.536 8.638 -26.961 1.00 44.66 91 GLY A C 1
ATOM 713 O O . GLY A 1 91 ? 4.344 7.460 -26.676 1.00 44.66 91 GLY A O 1
ATOM 714 N N . MET A 1 92 ? 5.732 9.216 -26.807 1.00 46.56 92 MET A N 1
ATOM 715 C CA . MET A 1 92 ? 6.868 8.516 -26.194 1.00 46.56 92 MET A CA 1
ATOM 716 C C . MET A 1 92 ? 7.472 9.340 -25.058 1.00 46.56 92 MET A C 1
ATOM 718 O O . MET A 1 92 ? 8.375 10.147 -25.250 1.00 46.56 92 MET A O 1
ATOM 722 N N . SER A 1 93 ? 6.958 9.135 -23.847 1.00 55.72 93 SER A N 1
ATOM 723 C CA . SER A 1 93 ? 7.746 9.367 -22.636 1.00 55.72 93 SER A CA 1
ATOM 724 C C . SER A 1 93 ? 8.600 8.121 -22.423 1.00 55.72 93 SER A C 1
ATOM 726 O O . SER A 1 93 ? 8.074 7.009 -22.464 1.00 55.72 93 SER A O 1
ATOM 728 N N . ASP A 1 94 ? 9.905 8.272 -22.210 1.00 67.38 94 ASP A N 1
ATOM 729 C CA . ASP A 1 94 ? 10.787 7.110 -22.035 1.00 67.38 94 ASP A CA 1
ATOM 730 C C . ASP A 1 94 ? 10.542 6.350 -20.718 1.00 67.38 94 ASP A C 1
ATOM 732 O O . ASP A 1 94 ? 10.917 5.180 -20.595 1.00 67.38 94 ASP A O 1
ATOM 736 N N . CYS A 1 95 ? 9.859 6.995 -19.765 1.00 73.94 95 CYS A N 1
ATOM 737 C CA . CYS A 1 95 ? 9.341 6.385 -18.547 1.00 73.94 95 CYS A CA 1
ATOM 738 C C . CYS A 1 95 ? 7.891 5.937 -18.679 1.00 73.94 95 CYS A C 1
ATOM 740 O O . CYS A 1 95 ? 7.030 6.674 -19.161 1.00 73.94 95 CYS A O 1
ATOM 742 N N . ILE A 1 96 ? 7.614 4.775 -18.101 1.00 77.62 96 ILE A N 1
ATOM 743 C CA . ILE A 1 96 ? 6.277 4.217 -17.940 1.00 77.62 96 ILE A CA 1
ATOM 744 C C . ILE A 1 96 ? 5.972 4.157 -16.444 1.00 77.62 96 ILE A C 1
ATOM 746 O O . ILE A 1 96 ? 6.811 3.759 -15.639 1.00 77.62 96 ILE A O 1
ATOM 750 N N . ILE A 1 97 ? 4.767 4.561 -16.051 1.00 81.75 97 ILE A N 1
ATOM 751 C CA . ILE A 1 97 ? 4.289 4.340 -14.684 1.00 81.75 97 ILE A CA 1
ATOM 752 C C . ILE A 1 97 ? 3.935 2.862 -14.564 1.00 81.75 97 ILE A C 1
ATOM 754 O O . ILE A 1 97 ? 3.147 2.359 -15.357 1.00 81.75 97 ILE A O 1
ATOM 758 N N . LEU A 1 98 ? 4.514 2.177 -13.583 1.00 84.75 98 LEU A N 1
ATOM 759 C CA . LEU A 1 98 ? 4.313 0.739 -13.391 1.00 84.75 98 LEU A CA 1
ATOM 760 C C . LEU A 1 98 ? 3.536 0.425 -12.120 1.00 84.75 98 LEU A C 1
ATOM 762 O O . LEU A 1 98 ? 2.962 -0.654 -12.011 1.00 84.75 98 LEU A O 1
ATOM 766 N N . GLY A 1 99 ? 3.480 1.345 -11.155 1.00 87.88 99 GLY A N 1
ATOM 767 C CA . GLY A 1 99 ? 2.710 1.075 -9.956 1.00 87.88 99 GLY A CA 1
ATOM 768 C C . GLY A 1 99 ? 2.842 2.093 -8.838 1.00 87.88 99 GLY A C 1
ATOM 769 O O . GLY A 1 99 ? 3.029 3.290 -9.062 1.00 87.88 99 GLY A O 1
ATOM 770 N N . SER A 1 100 ? 2.688 1.612 -7.608 1.00 87.06 100 SER A N 1
ATOM 771 C CA . SER A 1 100 ? 2.717 2.433 -6.400 1.00 87.06 100 SER A CA 1
ATOM 772 C C . SER A 1 100 ? 3.442 1.729 -5.259 1.00 87.06 100 SER A C 1
ATOM 774 O O . SER A 1 100 ? 3.274 0.531 -5.035 1.00 87.06 100 SER A O 1
ATOM 776 N N . TYR A 1 101 ? 4.221 2.510 -4.520 1.00 85.88 101 TYR A N 1
ATOM 777 C CA . TYR A 1 101 ? 4.860 2.124 -3.273 1.00 85.88 101 TYR A CA 1
ATOM 778 C C . TYR A 1 101 ? 4.151 2.804 -2.108 1.00 85.88 101 TYR A C 1
ATOM 780 O O . TYR A 1 101 ? 3.885 4.006 -2.146 1.00 85.88 101 TYR A O 1
ATOM 788 N N . VAL A 1 102 ? 3.832 2.035 -1.081 1.00 85.75 102 VAL A N 1
ATOM 789 C CA . VAL A 1 102 ? 3.002 2.453 0.042 1.00 85.75 102 VAL A CA 1
ATOM 790 C C . VAL A 1 102 ? 3.677 2.021 1.324 1.00 85.75 102 VAL A C 1
ATOM 792 O O . VAL A 1 102 ? 4.171 0.902 1.410 1.00 85.75 102 VAL A O 1
ATOM 795 N N . TRP A 1 103 ? 3.693 2.886 2.330 1.00 83.56 103 TRP A N 1
ATOM 796 C CA . TRP A 1 103 ? 4.270 2.534 3.619 1.00 83.56 103 TRP A CA 1
ATOM 797 C C . TRP A 1 103 ? 3.618 3.296 4.765 1.00 83.56 103 TRP A C 1
ATOM 799 O O . TRP A 1 103 ? 3.032 4.368 4.589 1.00 83.56 103 TRP A O 1
ATOM 809 N N . MET A 1 104 ? 3.752 2.722 5.955 1.00 79.69 104 MET A N 1
ATOM 810 C CA . MET A 1 104 ? 3.413 3.357 7.220 1.00 79.69 104 MET A CA 1
ATOM 811 C C . MET A 1 104 ? 4.610 3.272 8.160 1.00 79.69 104 MET A C 1
ATOM 813 O O . MET A 1 104 ? 5.289 2.247 8.236 1.00 79.69 104 MET A O 1
ATOM 817 N N . ASP A 1 105 ? 4.864 4.370 8.864 1.00 75.81 105 ASP A N 1
ATOM 818 C CA . ASP A 1 105 ? 5.916 4.462 9.870 1.00 75.81 105 ASP A CA 1
ATOM 819 C C . ASP A 1 105 ? 5.360 4.073 11.238 1.00 75.81 105 ASP A C 1
ATOM 821 O O . ASP A 1 105 ? 4.289 4.530 11.634 1.00 75.81 105 ASP A O 1
ATOM 825 N N . GLY A 1 106 ? 6.111 3.259 11.979 1.00 70.88 106 GLY A N 1
ATOM 826 C CA . GLY A 1 106 ? 5.793 2.940 13.367 1.00 70.88 106 GLY A CA 1
ATOM 827 C C . GLY A 1 106 ? 5.792 4.167 14.283 1.00 70.88 106 GLY A C 1
ATOM 828 O O . GLY A 1 106 ? 5.116 4.169 15.308 1.00 70.88 106 GLY A O 1
ATOM 829 N N . SER A 1 107 ? 6.498 5.233 13.906 1.00 73.06 107 SER A N 1
ATOM 830 C CA . SER A 1 107 ? 6.524 6.503 14.642 1.00 73.06 107 SER A CA 1
ATOM 831 C C . SER A 1 107 ? 5.258 7.340 14.426 1.00 73.06 107 SER A C 1
ATOM 833 O O . SER A 1 107 ? 4.873 8.099 15.311 1.00 73.06 107 SER A O 1
ATOM 835 N N . ASN A 1 108 ? 4.599 7.191 13.270 1.00 73.62 108 ASN A N 1
ATOM 836 C CA . ASN A 1 108 ? 3.360 7.888 12.905 1.00 73.62 108 ASN A CA 1
ATOM 837 C C . ASN A 1 108 ? 2.338 6.870 12.363 1.00 73.62 108 ASN A C 1
ATOM 839 O O . ASN A 1 108 ? 2.082 6.830 11.154 1.00 73.62 108 ASN A O 1
ATOM 843 N N . PRO A 1 109 ? 1.760 6.025 13.241 1.00 68.31 109 PRO A N 1
ATOM 844 C CA . PRO A 1 109 ? 0.917 4.896 12.844 1.00 68.31 109 PRO A CA 1
ATOM 845 C C . PRO A 1 109 ? -0.455 5.314 12.294 1.00 68.31 109 PRO A C 1
ATOM 847 O O . PRO A 1 109 ? -1.251 4.446 11.945 1.00 68.31 109 PRO A O 1
ATOM 850 N N . ASP A 1 110 ? -0.747 6.614 12.245 1.00 72.81 110 ASP A N 1
ATOM 851 C CA . ASP A 1 110 ? -1.953 7.228 11.686 1.00 72.81 110 ASP A CA 1
ATOM 852 C C . A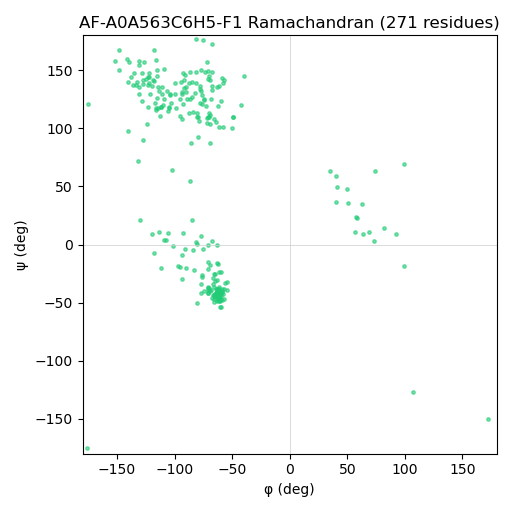SP A 1 110 ? -1.728 7.824 10.287 1.00 72.81 110 ASP A C 1
ATOM 854 O O . ASP A 1 110 ? -2.649 8.374 9.687 1.00 72.81 110 ASP A O 1
ATOM 858 N N . THR A 1 111 ? -0.506 7.758 9.753 1.00 77.12 111 THR A N 1
ATOM 859 C CA . THR A 1 111 ? -0.161 8.413 8.492 1.00 77.12 111 THR A CA 1
ATOM 860 C C . THR A 1 111 ? 0.129 7.384 7.413 1.00 77.12 111 THR A C 1
ATOM 862 O O . THR A 1 111 ? 1.161 6.712 7.418 1.00 77.12 111 THR A O 1
ATOM 865 N N . PHE A 1 112 ? -0.775 7.314 6.441 1.00 78.62 112 PHE A N 1
ATOM 866 C CA . PHE A 1 112 ? -0.642 6.484 5.256 1.00 78.62 112 PHE A CA 1
ATO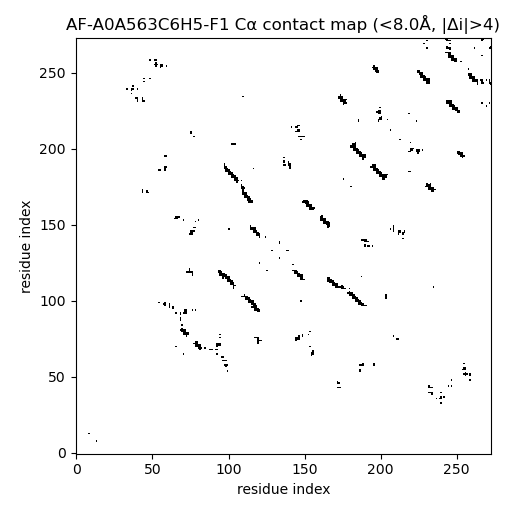M 867 C C . PHE A 1 112 ? 0.075 7.249 4.147 1.00 78.62 112 PHE A C 1
ATOM 869 O O . PHE A 1 112 ? -0.359 8.337 3.759 1.00 78.62 112 PHE A O 1
ATOM 876 N N . ARG A 1 113 ? 1.166 6.683 3.625 1.00 82.69 113 ARG A N 1
ATOM 877 C CA . ARG A 1 113 ? 2.007 7.335 2.615 1.00 82.69 113 ARG A CA 1
ATOM 878 C C . ARG A 1 113 ? 2.034 6.507 1.343 1.00 82.69 113 ARG A C 1
ATOM 880 O O . ARG A 1 113 ? 2.200 5.292 1.399 1.00 82.69 113 ARG A O 1
ATOM 887 N N . LYS A 1 114 ? 1.906 7.172 0.197 1.00 84.50 114 LYS A N 1
ATOM 888 C CA . LYS A 1 114 ? 1.980 6.561 -1.136 1.00 84.50 114 LYS A CA 1
ATOM 889 C C . LYS A 1 114 ? 2.895 7.380 -2.043 1.00 84.50 114 LYS A C 1
ATOM 891 O O . LYS A 1 114 ? 2.845 8.607 -2.036 1.00 84.50 114 LYS A O 1
ATOM 896 N N . ARG A 1 115 ? 3.694 6.691 -2.857 1.00 83.62 115 ARG A N 1
ATOM 897 C CA . ARG A 1 115 ? 4.489 7.240 -3.963 1.00 83.62 115 ARG A CA 1
ATOM 898 C C . ARG A 1 115 ? 4.279 6.421 -5.228 1.00 83.62 115 ARG A C 1
ATOM 900 O O . ARG A 1 115 ? 3.946 5.240 -5.170 1.00 83.62 115 ARG A O 1
ATOM 907 N N . ILE A 1 116 ? 4.491 7.056 -6.372 1.00 82.25 116 ILE A N 1
ATOM 908 C CA . ILE A 1 116 ? 4.390 6.420 -7.688 1.00 82.25 116 ILE A CA 1
ATOM 909 C C . ILE A 1 116 ? 5.719 5.735 -8.025 1.00 82.25 116 ILE A C 1
ATOM 911 O O . ILE A 1 116 ? 6.789 6.296 -7.772 1.00 82.25 116 ILE A O 1
ATOM 915 N N . VAL A 1 117 ? 5.632 4.542 -8.615 1.00 84.19 117 VAL A N 1
ATOM 916 C CA . VAL A 1 117 ? 6.780 3.795 -9.142 1.00 84.19 117 VAL A CA 1
ATOM 917 C C . VAL A 1 117 ? 6.791 3.918 -10.663 1.00 84.19 117 VAL A C 1
ATOM 919 O O . VAL A 1 117 ? 5.783 3.651 -11.327 1.00 84.19 117 VAL A O 1
ATOM 922 N N . VAL A 1 118 ? 7.937 4.311 -11.207 1.00 82.38 118 VAL A N 1
ATOM 923 C CA . VAL A 1 118 ? 8.190 4.436 -12.645 1.00 82.38 118 VAL A CA 1
ATOM 924 C C . VAL A 1 118 ? 9.256 3.447 -13.086 1.00 82.38 118 VAL A C 1
ATOM 926 O O . VAL A 1 118 ? 10.139 3.086 -12.313 1.00 82.38 118 VAL A O 1
ATOM 929 N N . GLY A 1 119 ? 9.163 3.003 -14.332 1.00 81.69 119 GLY A N 1
ATOM 930 C CA . GLY A 1 119 ? 10.161 2.178 -14.988 1.00 81.69 119 GLY A CA 1
ATOM 931 C C . GLY A 1 119 ? 10.674 2.836 -16.257 1.00 81.69 119 GLY A C 1
ATOM 932 O O . GLY A 1 119 ? 9.900 3.383 -17.042 1.00 81.69 119 GLY A O 1
ATOM 933 N N . TYR A 1 120 ? 11.977 2.734 -16.473 1.00 79.38 120 TYR A N 1
ATOM 934 C CA . TYR A 1 120 ? 12.645 3.072 -17.720 1.00 79.38 120 TYR A CA 1
ATOM 935 C C . TYR A 1 120 ? 13.157 1.793 -18.378 1.00 79.38 120 TYR A C 1
ATOM 937 O O . TYR A 1 120 ? 13.768 0.947 -17.725 1.00 79.38 120 TYR A O 1
ATOM 945 N N . LYS A 1 121 ? 12.946 1.667 -19.686 1.00 77.75 121 LYS A N 1
ATOM 946 C CA . LYS A 1 121 ? 13.489 0.562 -20.483 1.00 77.75 121 LYS A CA 1
ATOM 947 C C . LYS A 1 121 ? 14.330 1.131 -21.609 1.00 77.75 121 LYS A C 1
ATOM 949 O O . LYS A 1 121 ? 13.788 1.852 -22.454 1.00 77.75 121 LYS A O 1
ATOM 954 N N . SER A 1 122 ? 15.622 0.799 -21.615 1.00 71.44 122 SER A N 1
ATOM 955 C CA . SER A 1 122 ? 16.558 1.264 -22.641 1.00 71.44 122 SER A CA 1
ATOM 956 C C . SER A 1 122 ? 16.089 0.814 -24.031 1.00 71.44 122 SER A C 1
ATOM 958 O O . SER A 1 122 ? 15.596 -0.310 -24.170 1.00 71.44 122 SER A O 1
ATOM 960 N N . PRO A 1 123 ? 16.268 1.626 -25.088 1.00 68.88 123 PRO A N 1
ATOM 961 C CA . PRO A 1 123 ? 15.944 1.228 -26.458 1.00 68.88 123 PRO A CA 1
ATOM 962 C C . PRO A 1 123 ? 16.627 -0.076 -26.905 1.00 68.88 123 PRO A C 1
ATOM 964 O O . PRO A 1 123 ? 16.043 -0.847 -27.668 1.00 68.88 123 PRO A O 1
ATOM 967 N N . SER A 1 124 ? 17.840 -0.352 -26.407 1.00 66.00 124 SER A N 1
ATOM 968 C CA . SER A 1 124 ? 18.549 -1.621 -26.627 1.00 66.00 124 SER A CA 1
ATOM 969 C C . SER A 1 124 ? 17.802 -2.815 -26.029 1.00 66.00 124 SER A C 1
ATOM 971 O O . SER A 1 124 ? 17.666 -3.849 -26.679 1.00 66.00 124 SER A O 1
ATOM 973 N N . ASP A 1 125 ? 17.259 -2.644 -24.824 1.00 68.81 125 ASP A N 1
ATOM 974 C CA . ASP A 1 125 ? 16.618 -3.704 -24.043 1.00 68.81 125 ASP A CA 1
ATOM 975 C C . ASP A 1 125 ? 15.214 -3.999 -24.585 1.00 68.81 125 ASP A C 1
ATOM 977 O O . ASP A 1 125 ? 14.803 -5.155 -24.646 1.00 68.81 125 ASP A O 1
ATOM 981 N N . ARG A 1 126 ? 14.510 -2.972 -25.089 1.00 66.81 126 ARG A N 1
ATOM 982 C CA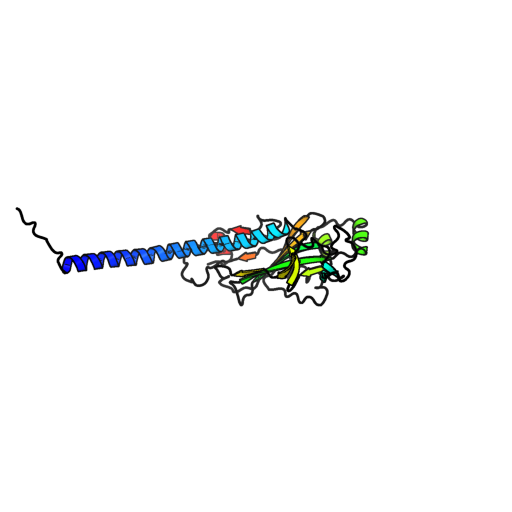 . ARG A 1 126 ? 13.250 -3.137 -25.843 1.00 66.81 126 ARG A CA 1
ATOM 983 C C . ARG A 1 126 ? 13.451 -3.980 -27.103 1.00 66.81 126 ARG A C 1
ATOM 985 O O . ARG A 1 126 ? 12.622 -4.823 -27.433 1.00 66.81 126 ARG A O 1
ATOM 992 N N . ARG A 1 127 ? 14.558 -3.758 -27.822 1.00 61.38 127 ARG A N 1
ATOM 993 C CA . ARG A 1 127 ? 14.883 -4.530 -29.029 1.00 61.38 127 ARG A CA 1
ATOM 994 C C . ARG A 1 127 ? 15.278 -5.971 -28.688 1.00 61.38 127 ARG A C 1
ATOM 996 O O . ARG A 1 127 ? 14.917 -6.867 -29.441 1.00 61.38 127 ARG A O 1
ATOM 1003 N N . GLN A 1 128 ? 15.977 -6.194 -27.575 1.00 61.41 128 GLN A N 1
ATOM 1004 C CA . GLN A 1 128 ? 16.344 -7.534 -27.115 1.00 61.41 128 GLN A CA 1
ATOM 1005 C C . GLN A 1 128 ? 15.125 -8.337 -26.628 1.00 61.41 128 GLN A C 1
ATOM 1007 O O . GLN A 1 128 ? 15.012 -9.503 -26.983 1.00 61.41 128 GLN A O 1
ATOM 1012 N N . GLU A 1 129 ? 14.181 -7.719 -25.911 1.00 62.78 129 GLU A N 1
ATOM 1013 C CA . GLU A 1 129 ? 12.907 -8.340 -25.501 1.00 62.78 129 GLU A CA 1
ATOM 1014 C C . GLU A 1 129 ? 12.087 -8.838 -26.693 1.00 62.78 129 GLU A C 1
ATOM 1016 O O . GLU A 1 129 ? 11.561 -9.941 -26.663 1.00 62.78 129 GLU A O 1
ATOM 1021 N N . TYR A 1 130 ? 12.008 -8.065 -27.776 1.00 60.34 130 TYR A N 1
ATOM 1022 C CA . TYR A 1 130 ? 11.320 -8.523 -28.986 1.00 60.34 130 TYR A CA 1
ATOM 1023 C C . TYR A 1 130 ? 11.940 -9.812 -29.568 1.00 60.34 130 TYR A C 1
ATOM 1025 O O . TYR A 1 130 ? 11.272 -10.564 -30.275 1.00 60.34 130 TYR A O 1
ATOM 1033 N N . LEU A 1 131 ? 13.215 -10.076 -29.266 1.00 59.50 131 LEU A N 1
ATOM 1034 C CA . LEU A 1 131 ? 13.964 -11.247 -29.725 1.00 59.50 131 LEU A CA 1
ATOM 1035 C C . LEU A 1 131 ? 14.008 -12.386 -28.690 1.00 59.50 131 LEU A C 1
ATOM 1037 O O . LEU A 1 131 ? 14.280 -13.525 -29.064 1.00 59.50 131 LEU A O 1
ATOM 1041 N N . THR A 1 132 ? 13.739 -12.110 -27.411 1.00 64.06 132 THR A N 1
ATOM 1042 C CA . THR A 1 132 ? 13.697 -13.093 -26.317 1.00 64.06 132 THR A CA 1
ATOM 1043 C C . THR A 1 132 ? 12.287 -13.168 -25.746 1.00 64.06 132 THR A C 1
ATOM 1045 O O . THR A 1 132 ? 11.826 -12.204 -25.146 1.00 64.06 132 THR A O 1
ATOM 1048 N N . SER A 1 133 ? 11.604 -14.306 -25.868 1.00 63.97 133 SER A N 1
ATOM 1049 C CA . SER A 1 133 ? 10.272 -14.489 -25.282 1.00 63.97 133 SER A CA 1
ATOM 1050 C C . SER A 1 133 ? 10.318 -14.339 -23.757 1.00 63.97 133 SER A C 1
ATOM 1052 O O . SER A 1 133 ? 10.724 -15.256 -23.048 1.00 63.97 133 SER A O 1
ATOM 1054 N N . ILE A 1 134 ? 9.915 -13.178 -23.243 1.00 66.44 134 ILE A N 1
ATOM 1055 C CA . ILE A 1 134 ? 9.657 -12.997 -21.815 1.00 66.44 134 ILE A CA 1
ATOM 1056 C C . ILE A 1 134 ? 8.392 -13.791 -21.476 1.00 66.44 134 ILE A C 1
ATOM 1058 O O . ILE A 1 134 ? 7.306 -13.458 -21.946 1.00 66.44 134 ILE A O 1
ATOM 1062 N N . GLU A 1 135 ? 8.537 -14.852 -20.680 1.00 68.50 135 GLU A N 1
ATOM 1063 C CA . GLU A 1 135 ? 7.442 -15.787 -20.380 1.00 68.50 135 GLU A CA 1
ATOM 1064 C C . GLU A 1 135 ? 6.707 -15.458 -19.073 1.00 68.50 135 GLU A C 1
ATOM 1066 O O . GLU A 1 135 ? 5.574 -15.896 -18.877 1.00 68.50 135 GLU A O 1
ATOM 1071 N N . THR A 1 136 ? 7.323 -14.685 -18.169 1.00 78.12 136 THR A N 1
ATOM 1072 C CA . THR A 1 136 ? 6.761 -14.403 -16.838 1.00 78.12 136 THR A CA 1
ATOM 1073 C C . THR A 1 136 ? 6.702 -12.912 -16.509 1.00 78.12 136 THR A C 1
ATOM 1075 O O . THR A 1 136 ? 7.590 -12.141 -16.867 1.00 78.12 136 THR A O 1
ATOM 1078 N N . ASP A 1 137 ? 5.681 -12.520 -15.738 1.00 79.44 137 ASP A N 1
ATOM 1079 C CA . ASP A 1 137 ? 5.502 -11.145 -15.238 1.00 79.44 137 ASP A CA 1
ATOM 1080 C C . ASP A 1 137 ? 6.708 -10.639 -14.433 1.00 79.44 137 ASP A C 1
ATOM 1082 O O . ASP A 1 137 ? 7.006 -9.450 -14.424 1.00 79.44 137 ASP A O 1
ATOM 1086 N N . GLU A 1 138 ? 7.392 -11.533 -13.718 1.00 77.38 138 GLU A N 1
ATOM 1087 C CA . GLU A 1 138 ? 8.555 -11.171 -12.908 1.00 77.38 138 GLU A CA 1
ATOM 1088 C C . GLU A 1 138 ? 9.762 -10.828 -13.786 1.00 77.38 138 GLU A C 1
ATOM 1090 O O . GLU A 1 138 ? 10.446 -9.840 -13.527 1.00 77.38 138 GLU A O 1
ATOM 1095 N N . GLN A 1 139 ? 9.999 -11.606 -14.846 1.00 76.75 139 GLN A N 1
ATOM 1096 C CA . GLN A 1 139 ? 11.041 -11.310 -15.831 1.00 76.75 139 GLN A CA 1
ATOM 1097 C C . GLN A 1 139 ? 10.746 -10.007 -16.578 1.00 76.75 139 GLN A C 1
ATOM 1099 O O . GLN A 1 139 ? 11.665 -9.227 -16.823 1.00 76.75 139 GLN A O 1
ATOM 1104 N N . ASP A 1 140 ? 9.473 -9.749 -16.887 1.00 80.44 140 ASP A N 1
ATOM 1105 C CA . ASP A 1 140 ? 9.040 -8.485 -17.481 1.00 80.44 140 ASP A CA 1
ATOM 1106 C C . ASP A 1 140 ? 9.366 -7.305 -16.556 1.00 80.44 140 ASP A C 1
ATOM 1108 O O . ASP A 1 140 ? 10.101 -6.397 -16.939 1.00 80.44 140 ASP A O 1
ATOM 1112 N N . LEU A 1 141 ? 8.931 -7.354 -15.295 1.00 80.25 141 LEU A N 1
ATOM 1113 C CA . LEU A 1 141 ? 9.187 -6.288 -14.322 1.00 80.25 141 LEU A CA 1
ATOM 1114 C C . LEU A 1 141 ? 10.684 -6.061 -14.048 1.00 80.25 141 LEU A C 1
ATOM 1116 O O . LEU A 1 141 ? 11.096 -4.912 -13.897 1.00 80.25 141 LEU A O 1
ATOM 1120 N N . LYS A 1 142 ? 11.499 -7.123 -14.032 1.00 79.62 142 LYS A N 1
ATOM 1121 C CA . LYS A 1 142 ? 12.965 -7.036 -13.878 1.00 79.62 142 LYS A CA 1
ATOM 1122 C C . LYS A 1 142 ? 13.673 -6.463 -15.105 1.00 79.62 142 LYS A C 1
ATOM 1124 O O . LYS A 1 142 ? 14.775 -5.943 -14.990 1.00 79.62 142 LYS A O 1
ATOM 1129 N N . SER A 1 143 ? 13.038 -6.499 -16.276 1.00 78.56 143 SER A N 1
ATOM 1130 C CA . SER A 1 143 ? 13.593 -5.882 -17.486 1.00 78.56 143 SER A CA 1
ATOM 1131 C C . SER A 1 143 ? 13.571 -4.347 -17.452 1.00 78.56 143 SER A C 1
ATOM 1133 O O . SER A 1 143 ? 14.235 -3.699 -18.265 1.00 78.56 143 SER A O 1
ATOM 1135 N N . TYR A 1 144 ? 12.811 -3.750 -16.527 1.00 79.25 144 TYR A N 1
ATOM 1136 C CA . TYR A 1 144 ? 12.758 -2.307 -16.329 1.00 79.25 144 TYR A CA 1
ATOM 1137 C C . TYR A 1 144 ? 13.774 -1.856 -15.284 1.00 79.25 144 TYR A C 1
ATOM 1139 O O . TYR A 1 144 ? 13.925 -2.446 -14.216 1.00 79.25 144 TYR A O 1
ATOM 1147 N N . ARG A 1 145 ? 14.388 -0.702 -15.533 1.00 79.81 145 ARG A N 1
ATOM 1148 C CA . ARG A 1 145 ? 15.051 0.076 -14.488 1.00 79.81 145 ARG A CA 1
ATOM 1149 C C . ARG A 1 145 ? 13.981 0.824 -13.720 1.00 79.81 145 ARG A C 1
ATOM 1151 O O . ARG A 1 145 ? 13.388 1.761 -14.249 1.00 79.81 145 ARG A O 1
ATOM 1158 N N . LEU A 1 146 ? 13.693 0.372 -12.511 1.00 80.31 146 LEU A N 1
ATOM 1159 C CA . LEU A 1 146 ? 12.627 0.932 -11.697 1.00 80.31 146 LEU A CA 1
ATOM 1160 C C . LEU A 1 146 ? 13.149 2.027 -10.759 1.00 80.31 146 LEU A C 1
ATOM 1162 O O . LEU A 1 146 ? 14.271 1.943 -10.264 1.00 80.31 146 LEU A O 1
ATOM 1166 N N . ASN A 1 147 ? 12.309 3.021 -10.484 1.00 80.38 147 ASN A N 1
ATOM 1167 C CA . ASN A 1 147 ? 12.578 4.094 -9.532 1.00 80.38 147 ASN A CA 1
ATOM 1168 C C . ASN A 1 147 ? 11.272 4.562 -8.867 1.00 80.38 147 ASN A C 1
ATOM 1170 O O . ASN A 1 147 ? 10.192 4.508 -9.463 1.00 80.38 147 ASN A O 1
ATOM 1174 N N . ILE A 1 148 ? 11.359 5.037 -7.627 1.00 79.88 148 ILE A N 1
ATOM 1175 C CA . ILE A 1 148 ? 10.242 5.656 -6.912 1.00 79.88 148 ILE A CA 1
ATOM 1176 C C . ILE A 1 148 ? 10.445 7.160 -6.928 1.00 79.88 148 ILE A C 1
ATOM 1178 O O . ILE A 1 148 ? 11.422 7.678 -6.396 1.00 79.88 148 ILE A O 1
ATOM 1182 N N . ILE A 1 149 ? 9.474 7.884 -7.479 1.00 75.25 149 ILE A N 1
ATOM 1183 C CA . ILE A 1 149 ? 9.605 9.332 -7.597 1.00 75.25 149 ILE A CA 1
ATOM 1184 C C . ILE A 1 149 ? 9.529 9.950 -6.196 1.00 75.25 149 ILE A C 1
ATOM 1186 O O . ILE A 1 149 ? 8.472 9.958 -5.554 1.00 75.25 149 ILE A O 1
ATOM 1190 N N . SER A 1 150 ? 10.639 10.503 -5.718 1.00 68.06 150 SER A N 1
ATOM 1191 C CA . SER A 1 150 ? 10.700 11.274 -4.479 1.00 68.06 150 SER A CA 1
ATOM 1192 C C . SER A 1 150 ? 10.565 12.770 -4.767 1.00 68.06 150 SER A C 1
ATOM 1194 O O . SER A 1 150 ? 11.352 13.324 -5.528 1.00 68.06 150 SER A O 1
ATOM 1196 N N . GLY A 1 151 ? 9.605 13.443 -4.129 1.00 66.94 151 GLY A N 1
ATOM 1197 C CA . GLY A 1 151 ? 9.501 14.905 -4.161 1.00 66.94 151 GLY A CA 1
ATOM 1198 C C . GLY A 1 151 ? 8.348 15.406 -5.023 1.00 66.94 151 GLY A C 1
ATOM 1199 O O . GLY A 1 151 ? 7.203 15.035 -4.788 1.00 66.94 151 GLY A O 1
ATOM 1200 N N . SER A 1 152 ? 8.628 16.303 -5.967 1.00 64.31 152 SER A N 1
ATOM 1201 C CA . SER A 1 152 ? 7.617 16.862 -6.872 1.00 64.31 152 SER A CA 1
ATOM 1202 C C . SER A 1 152 ? 8.062 16.717 -8.321 1.00 64.31 152 SER A C 1
ATOM 1204 O O . SER A 1 152 ? 9.238 16.909 -8.616 1.00 64.31 152 SER A O 1
ATOM 1206 N N . TYR A 1 153 ? 7.130 16.419 -9.224 1.00 62.06 153 TYR A N 1
ATOM 1207 C CA . TYR A 1 153 ? 7.342 16.521 -10.671 1.00 62.06 153 TYR A CA 1
ATOM 1208 C C . TYR A 1 153 ? 6.419 17.581 -11.257 1.00 62.06 153 TYR A C 1
ATOM 1210 O O . TYR A 1 153 ? 5.399 17.938 -10.672 1.00 62.06 153 TYR A O 1
ATOM 1218 N N . MET A 1 154 ? 6.772 18.094 -12.429 1.00 60.72 154 MET A N 1
ATOM 1219 C CA . MET A 1 154 ? 5.910 19.023 -13.146 1.00 60.72 154 MET A CA 1
ATOM 1220 C C . MET A 1 154 ? 4.884 18.248 -13.974 1.00 60.72 154 MET A C 1
ATOM 1222 O O . MET A 1 154 ? 5.254 17.397 -14.782 1.00 60.72 154 MET A O 1
ATOM 1226 N N . LYS A 1 155 ? 3.600 18.564 -13.812 1.00 63.09 155 LYS A N 1
ATOM 1227 C CA . LYS A 1 155 ? 2.501 18.039 -14.630 1.00 63.09 155 LYS A CA 1
ATOM 1228 C C . LYS A 1 155 ? 1.804 19.189 -15.337 1.00 63.09 155 LYS A C 1
ATOM 1230 O O . LYS A 1 155 ? 1.607 20.244 -14.744 1.00 63.09 155 LYS A O 1
ATOM 1235 N N . ASN A 1 156 ? 1.388 18.992 -16.584 1.00 56.47 156 ASN A N 1
ATOM 1236 C CA . ASN A 1 156 ? 0.489 19.944 -17.220 1.00 56.47 156 ASN A CA 1
ATOM 1237 C C . ASN A 1 156 ? -0.968 19.592 -16.886 1.00 56.47 156 ASN A C 1
ATOM 1239 O O . ASN A 1 156 ? -1.397 18.459 -17.084 1.00 56.47 156 ASN A O 1
ATOM 1243 N N . VAL A 1 157 ? -1.718 20.550 -16.346 1.00 62.78 157 VAL A N 1
ATOM 1244 C CA . VAL A 1 157 ? -3.133 20.397 -16.000 1.00 62.78 157 VAL A CA 1
ATOM 1245 C C . VAL A 1 157 ? -3.899 21.493 -16.728 1.00 62.78 157 VAL A C 1
ATOM 1247 O O . VAL A 1 157 ? -3.835 22.662 -16.349 1.00 62.78 157 VAL A O 1
ATOM 1250 N N . GLY A 1 158 ? -4.586 21.121 -17.812 1.00 63.38 158 GLY A N 1
ATOM 1251 C CA . GLY A 1 158 ? -5.404 22.055 -18.591 1.00 63.38 158 GLY A CA 1
ATOM 1252 C C . GLY A 1 158 ? -4.615 23.195 -19.248 1.00 63.38 158 GLY A C 1
ATOM 1253 O O . GLY A 1 158 ? -5.115 24.312 -19.318 1.00 63.38 158 GLY A O 1
ATOM 1254 N N . GLY A 1 159 ? -3.379 22.946 -19.689 1.00 62.47 159 GLY A N 1
ATOM 1255 C CA . GLY A 1 159 ? -2.504 23.936 -20.330 1.00 62.47 159 GLY A CA 1
ATOM 1256 C C . GLY A 1 159 ? -1.465 24.560 -19.392 1.00 62.47 159 GLY A C 1
ATOM 1257 O O . GLY A 1 159 ? -0.437 25.043 -19.865 1.00 62.47 159 GLY A O 1
ATOM 1258 N N . THR A 1 160 ? -1.655 24.476 -18.074 1.00 57.50 160 THR A N 1
ATOM 1259 C CA . THR A 1 160 ? -0.748 25.073 -17.080 1.00 57.50 160 THR A CA 1
ATOM 1260 C C . THR A 1 160 ? 0.196 24.029 -16.495 1.00 57.50 160 THR A C 1
ATOM 1262 O O . THR A 1 160 ? -0.249 22.984 -16.022 1.00 57.50 160 THR A O 1
ATOM 1265 N N . VAL A 1 161 ? 1.501 24.315 -16.483 1.00 63.47 161 VAL A N 1
ATOM 1266 C CA . VAL A 1 161 ? 2.501 23.480 -15.800 1.00 63.47 161 VAL A CA 1
ATOM 1267 C C . VAL A 1 161 ? 2.419 23.735 -14.296 1.00 63.47 161 VAL A C 1
ATOM 1269 O O . VAL A 1 161 ? 2.581 24.867 -13.848 1.00 63.47 161 VAL A O 1
ATOM 1272 N N . GLN A 1 162 ? 2.155 22.689 -13.522 1.00 67.81 162 GLN A N 1
ATOM 1273 C CA . GLN A 1 162 ? 2.026 22.731 -12.071 1.00 67.81 162 GLN A CA 1
ATOM 1274 C C . GLN A 1 162 ? 3.015 21.767 -11.421 1.00 67.81 162 GLN A C 1
ATOM 1276 O O . GLN A 1 162 ? 3.249 20.671 -11.930 1.00 67.81 162 GLN A O 1
ATOM 1281 N N . SER A 1 163 ? 3.557 22.166 -10.270 1.00 66.00 163 SER A N 1
ATOM 1282 C CA . SER A 1 163 ? 4.302 21.258 -9.400 1.00 66.00 163 SER A CA 1
ATOM 1283 C C . SER A 1 163 ? 3.335 20.305 -8.712 1.00 66.00 163 SER A C 1
ATOM 1285 O O . SER A 1 163 ? 2.450 20.743 -7.980 1.00 66.00 163 SER A O 1
ATOM 1287 N N . VAL A 1 164 ? 3.502 19.010 -8.949 1.00 65.94 164 VAL A N 1
ATOM 1288 C CA . VAL A 1 164 ? 2.721 17.942 -8.331 1.00 65.94 164 VAL A CA 1
ATOM 1289 C C . VAL A 1 164 ? 3.633 17.160 -7.403 1.00 65.94 164 VAL A C 1
ATOM 1291 O O . VAL A 1 164 ? 4.605 16.543 -7.838 1.00 65.94 164 VAL A O 1
ATOM 1294 N N . THR A 1 165 ? 3.305 17.167 -6.115 1.00 65.50 165 THR A N 1
ATOM 1295 C CA . THR A 1 165 ? 3.970 16.329 -5.117 1.00 65.50 165 THR A CA 1
ATOM 1296 C C . THR A 1 165 ? 3.650 14.859 -5.378 1.00 65.50 165 THR A C 1
ATOM 1298 O O . THR A 1 165 ? 2.498 14.483 -5.584 1.00 65.50 165 THR A O 1
ATOM 1301 N N . THR A 1 166 ? 4.671 14.009 -5.368 1.00 63.66 166 THR A N 1
ATOM 1302 C CA . THR A 1 166 ? 4.549 12.561 -5.613 1.00 63.66 166 THR A CA 1
ATOM 1303 C C . THR A 1 166 ? 4.143 11.800 -4.369 1.00 63.66 166 THR A C 1
ATOM 1305 O O . THR A 1 166 ? 3.646 10.679 -4.472 1.00 63.66 166 THR A O 1
ATOM 1308 N N . ALA A 1 167 ? 4.388 12.402 -3.205 1.00 66.19 167 ALA A N 1
ATOM 1309 C CA . ALA A 1 167 ? 3.940 11.906 -1.925 1.00 66.19 167 ALA A CA 1
ATOM 1310 C C . ALA A 1 167 ? 2.473 12.295 -1.731 1.00 66.19 167 ALA A C 1
ATOM 1312 O O . ALA A 1 167 ? 2.138 13.471 -1.598 1.00 66.19 167 ALA A O 1
ATOM 1313 N N . ASP A 1 168 ? 1.616 11.283 -1.722 1.00 71.56 168 ASP A N 1
ATOM 1314 C CA . ASP A 1 168 ? 0.259 11.385 -1.207 1.00 71.56 168 ASP A CA 1
ATOM 1315 C C . ASP A 1 168 ? 0.310 10.931 0.254 1.00 71.56 168 ASP A C 1
ATOM 1317 O O . ASP A 1 168 ? 0.567 9.758 0.548 1.00 71.56 168 ASP A O 1
ATOM 1321 N N . GLU A 1 169 ? 0.161 11.894 1.161 1.00 76.12 169 GLU A N 1
ATOM 1322 C CA . GLU A 1 169 ? 0.084 11.657 2.597 1.00 76.12 169 GLU A CA 1
ATOM 1323 C C . GLU A 1 169 ? -1.362 11.832 3.039 1.00 76.12 169 GLU A C 1
ATOM 1325 O O . GLU A 1 169 ? -1.935 12.920 2.982 1.00 76.12 169 GLU A O 1
ATOM 1330 N N . SER A 1 170 ? -1.956 10.738 3.493 1.00 72.44 170 SER A N 1
ATOM 1331 C CA . SER A 1 170 ? -3.300 10.730 4.044 1.00 72.44 170 SER A CA 1
ATOM 1332 C C . SER A 1 170 ? -3.214 10.425 5.530 1.00 72.44 170 SER A C 1
ATOM 1334 O O . SER A 1 170 ? -2.778 9.340 5.918 1.00 72.44 170 SER A O 1
ATOM 1336 N N . LYS A 1 171 ? -3.663 11.367 6.364 1.00 73.50 171 LYS A N 1
ATOM 1337 C CA . LYS A 1 171 ? -3.969 11.046 7.757 1.00 73.50 171 LYS A CA 1
ATOM 1338 C C . LYS A 1 171 ? -5.193 10.150 7.782 1.00 73.50 171 LYS A C 1
ATOM 1340 O O . LYS A 1 171 ? -6.221 10.493 7.205 1.00 73.50 171 LYS A O 1
ATOM 1345 N N . LEU A 1 172 ? -5.049 9.012 8.427 1.00 71.44 172 LEU A N 1
ATOM 1346 C CA . LEU A 1 172 ? -6.126 8.087 8.694 1.00 71.44 172 LEU A CA 1
ATOM 1347 C C . LEU A 1 172 ? -6.883 8.581 9.923 1.00 71.44 172 LEU A C 1
ATOM 1349 O O . LEU A 1 172 ? -6.302 9.151 10.849 1.00 71.44 172 LEU A O 1
ATOM 1353 N N . SER A 1 173 ? -8.187 8.324 9.970 1.00 64.44 173 SER A N 1
ATOM 1354 C CA . SER A 1 173 ? -8.978 8.573 11.182 1.00 64.44 173 SER A CA 1
ATOM 1355 C C . SER A 1 173 ? -8.612 7.635 12.350 1.00 64.44 173 SER A C 1
ATOM 1357 O O . SER A 1 173 ? -9.209 7.711 13.424 1.00 64.44 173 SER A O 1
ATOM 1359 N N . TRP A 1 174 ? -7.610 6.768 12.167 1.00 64.44 174 TRP A N 1
ATOM 1360 C CA . TRP A 1 174 ? -7.215 5.690 13.066 1.00 64.44 174 TRP A CA 1
ATOM 1361 C C . TRP A 1 174 ? -5.710 5.407 13.020 1.00 64.44 174 TRP A C 1
ATOM 1363 O O . TRP A 1 174 ? -5.013 5.904 12.143 1.00 64.44 174 TRP A O 1
ATOM 1373 N N . GLY A 1 175 ? -5.209 4.629 13.985 1.00 56.22 175 GLY A N 1
ATOM 1374 C CA . GLY A 1 175 ? -3.800 4.239 14.067 1.00 56.22 175 GLY A CA 1
ATOM 1375 C C . GLY A 1 175 ? -3.632 2.719 14.066 1.00 56.22 175 GLY A C 1
ATOM 1376 O O . GLY A 1 175 ? -4.448 1.995 14.632 1.00 56.22 175 GLY A O 1
ATOM 1377 N N . SER A 1 176 ? -2.578 2.200 13.441 1.00 52.09 176 SER A N 1
ATOM 1378 C CA . SER A 1 176 ? -2.242 0.772 13.536 1.00 52.09 176 SER A CA 1
ATOM 1379 C C . SER A 1 176 ? -1.765 0.420 14.959 1.00 52.09 176 SER A C 1
ATOM 1381 O O . SER A 1 176 ? -0.632 0.720 15.328 1.00 52.09 176 SER A O 1
ATOM 1383 N N . TYR A 1 177 ? -2.620 -0.223 15.760 1.00 48.91 177 TYR A N 1
ATOM 1384 C CA . TYR A 1 177 ? -2.347 -0.699 17.130 1.00 48.91 177 TYR A CA 1
ATOM 1385 C C . TYR A 1 177 ? -2.669 -2.211 17.195 1.00 48.91 177 TYR A C 1
ATOM 1387 O O . TYR A 1 177 ? -3.634 -2.628 16.553 1.00 48.91 177 TYR A O 1
ATOM 1395 N N . PRO A 1 178 ? -1.920 -3.068 17.926 1.00 43.62 178 PRO A N 1
ATOM 1396 C CA . PRO A 1 178 ? -1.036 -2.747 19.051 1.00 43.62 178 PRO A CA 1
ATOM 1397 C C . PRO A 1 178 ? 0.438 -2.515 18.743 1.00 43.62 178 PRO A C 1
ATOM 1399 O O . PRO A 1 178 ? 1.155 -2.065 19.628 1.00 43.62 178 PRO A O 1
ATOM 1402 N N . ASN A 1 179 ? 0.912 -2.777 17.528 1.00 51.72 179 ASN A N 1
ATOM 1403 C CA . ASN A 1 179 ? 2.346 -3.017 17.389 1.00 51.72 179 ASN A CA 1
ATOM 1404 C C . ASN A 1 179 ? 3.164 -1.917 16.719 1.00 51.72 179 ASN A C 1
ATOM 1406 O O . ASN A 1 179 ? 4.348 -2.172 16.534 1.00 51.72 179 ASN A O 1
ATOM 1410 N N . ASN A 1 180 ? 2.603 -0.749 16.352 1.00 60.78 180 ASN A N 1
ATOM 1411 C CA . ASN A 1 180 ? 3.351 0.317 15.653 1.00 60.78 180 ASN A CA 1
ATOM 1412 C C . ASN A 1 180 ? 4.313 -0.265 14.597 1.00 60.78 180 ASN A C 1
ATOM 1414 O O . ASN A 1 180 ? 5.458 0.161 14.467 1.00 60.78 180 ASN A O 1
ATOM 1418 N N . THR A 1 181 ? 3.891 -1.341 13.927 1.00 67.00 181 THR A N 1
ATOM 1419 C CA . THR A 1 181 ? 4.809 -2.158 13.146 1.00 67.00 181 THR A CA 1
ATOM 1420 C C . THR A 1 181 ? 4.923 -1.479 11.800 1.00 67.00 181 THR A C 1
ATOM 1422 O O . THR A 1 181 ? 3.914 -1.372 11.097 1.00 67.00 181 THR A O 1
ATOM 1425 N N . PRO A 1 182 ? 6.107 -0.951 11.452 1.00 75.94 182 PRO A N 1
ATOM 1426 C CA . PRO A 1 182 ? 6.298 -0.375 10.140 1.00 75.94 182 PRO A CA 1
ATOM 1427 C C . PRO A 1 182 ? 5.999 -1.443 9.094 1.00 75.94 182 PRO A C 1
ATOM 1429 O O . PRO A 1 182 ? 6.390 -2.597 9.247 1.00 75.94 182 PRO A O 1
ATOM 1432 N N . PHE A 1 183 ? 5.319 -1.070 8.022 1.00 78.69 183 PHE A N 1
ATOM 1433 C CA . PHE A 1 183 ? 5.127 -1.969 6.895 1.00 78.69 183 PHE A CA 1
ATOM 1434 C C . PHE A 1 183 ? 5.272 -1.208 5.594 1.00 78.69 183 PHE A C 1
ATOM 1436 O O . PHE A 1 183 ? 5.078 0.011 5.528 1.00 78.69 183 PHE A O 1
ATOM 1443 N N . SER A 1 184 ? 5.591 -1.954 4.548 1.00 82.50 184 SER A N 1
ATOM 1444 C CA . SER A 1 184 ? 5.635 -1.438 3.195 1.00 82.50 184 SER A CA 1
ATOM 1445 C C . SER A 1 184 ? 5.009 -2.416 2.209 1.00 82.50 184 SER A C 1
ATOM 1447 O O . SER A 1 184 ? 5.085 -3.635 2.369 1.00 82.50 184 SER A O 1
ATOM 1449 N N . ILE A 1 185 ? 4.332 -1.860 1.210 1.00 83.81 185 ILE A N 1
ATOM 1450 C CA . ILE A 1 185 ? 3.627 -2.577 0.154 1.00 83.81 185 ILE A CA 1
ATOM 1451 C C . ILE A 1 185 ? 4.060 -1.969 -1.173 1.00 83.81 185 ILE A C 1
ATOM 1453 O O . ILE A 1 185 ? 3.995 -0.756 -1.371 1.00 83.81 185 ILE A O 1
ATOM 1457 N N . LEU A 1 186 ? 4.465 -2.821 -2.100 1.00 85.75 186 LEU A N 1
ATOM 1458 C CA . LEU A 1 186 ? 4.752 -2.456 -3.474 1.00 85.75 186 LEU A CA 1
ATOM 1459 C C . LEU A 1 186 ? 3.776 -3.184 -4.383 1.00 85.75 186 LEU A C 1
ATOM 1461 O O . LEU A 1 186 ? 3.713 -4.411 -4.383 1.00 85.75 186 LEU A O 1
ATOM 1465 N N . VAL A 1 187 ? 3.027 -2.414 -5.160 1.00 87.56 187 VAL A N 1
ATOM 1466 C CA . VAL A 1 187 ? 2.073 -2.929 -6.139 1.00 87.56 187 VAL A CA 1
ATOM 1467 C C . VAL A 1 187 ? 2.560 -2.505 -7.513 1.00 87.56 187 VAL A C 1
ATOM 1469 O O . VAL A 1 187 ? 2.654 -1.308 -7.783 1.00 87.56 187 VAL A O 1
ATOM 1472 N N . LEU A 1 188 ? 2.880 -3.476 -8.364 1.00 87.06 188 LEU A N 1
ATOM 1473 C CA . LEU A 1 188 ? 3.385 -3.270 -9.720 1.00 87.06 188 LEU A CA 1
ATOM 1474 C C . LEU A 1 188 ? 2.486 -3.956 -10.736 1.00 87.06 188 LEU A C 1
ATOM 1476 O O . LEU A 1 188 ? 1.945 -5.022 -10.465 1.00 87.06 188 LEU A O 1
ATOM 1480 N N . ARG A 1 189 ? 2.372 -3.375 -11.923 1.00 87.50 189 ARG A N 1
ATOM 1481 C CA . ARG A 1 189 ? 1.715 -3.972 -13.079 1.00 87.50 189 ARG A CA 1
ATOM 1482 C C . ARG A 1 189 ? 2.759 -4.337 -14.124 1.00 87.50 189 ARG A C 1
ATOM 1484 O O . ARG A 1 189 ? 3.527 -3.474 -14.540 1.00 87.50 189 ARG A O 1
ATOM 1491 N N . ALA A 1 190 ? 2.769 -5.597 -14.542 1.00 83.75 190 ALA A N 1
ATOM 1492 C CA . ALA A 1 190 ? 3.592 -6.055 -15.653 1.00 83.75 190 ALA A CA 1
ATOM 1493 C C . ALA A 1 190 ? 3.160 -5.349 -16.948 1.00 83.75 190 ALA A C 1
ATOM 1495 O O . ALA A 1 190 ? 1.964 -5.221 -17.221 1.00 83.75 190 ALA A O 1
ATOM 1496 N N . GLY A 1 191 ? 4.129 -4.879 -17.728 1.00 79.81 191 GLY A N 1
ATOM 1497 C CA . GLY A 1 191 ? 3.889 -4.173 -18.982 1.00 79.81 191 GLY A CA 1
ATOM 1498 C C . GLY A 1 191 ? 3.349 -5.095 -20.074 1.00 79.81 191 GLY A C 1
ATOM 1499 O O . GLY A 1 191 ? 2.461 -4.689 -20.821 1.00 79.81 191 GLY A O 1
ATOM 1500 N N . ASN A 1 192 ? 3.835 -6.338 -20.134 1.00 79.19 192 ASN A N 1
ATOM 1501 C CA . ASN A 1 192 ? 3.493 -7.291 -21.190 1.00 79.19 192 ASN A CA 1
ATOM 1502 C C . ASN A 1 192 ? 2.138 -7.984 -20.952 1.00 79.19 192 ASN A C 1
ATOM 1504 O O . ASN A 1 192 ? 1.273 -7.999 -21.824 1.00 79.19 192 ASN A O 1
ATOM 1508 N N . SER A 1 193 ? 1.916 -8.532 -19.752 1.00 81.56 193 SER A N 1
ATOM 1509 C CA . SER A 1 193 ? 0.675 -9.256 -19.422 1.00 81.56 193 SER A CA 1
ATOM 1510 C C . SER A 1 193 ? -0.425 -8.366 -18.839 1.00 81.56 193 SER A C 1
ATOM 1512 O O . SER A 1 193 ? -1.593 -8.751 -18.824 1.00 81.56 193 SER A O 1
ATOM 1514 N N . GLY A 1 194 ? -0.071 -7.189 -18.311 1.00 80.50 194 GLY A N 1
ATOM 1515 C CA . GLY A 1 194 ? -0.993 -6.330 -17.574 1.00 80.50 194 GLY A CA 1
ATOM 1516 C C . GLY A 1 194 ? -1.355 -6.837 -16.175 1.00 80.50 194 GLY A C 1
ATOM 1517 O O . GLY A 1 194 ? -2.170 -6.188 -15.514 1.00 80.50 194 GLY A O 1
ATOM 1518 N N . ASN A 1 195 ? -0.772 -7.951 -15.717 1.00 85.00 195 ASN A N 1
ATOM 1519 C CA . ASN A 1 195 ? -1.037 -8.532 -14.403 1.00 85.00 195 ASN A CA 1
ATOM 1520 C C . ASN A 1 195 ? -0.452 -7.679 -13.278 1.00 85.00 195 ASN A C 1
ATOM 1522 O O . ASN A 1 195 ? 0.660 -7.159 -13.384 1.00 85.00 195 ASN A O 1
ATOM 1526 N N . ILE A 1 196 ? -1.179 -7.597 -12.163 1.00 86.06 196 ILE A N 1
ATOM 1527 C CA . ILE A 1 196 ? -0.717 -6.907 -10.959 1.00 86.06 196 ILE A CA 1
ATOM 1528 C C . ILE A 1 196 ? -0.002 -7.894 -10.032 1.00 86.06 196 ILE A C 1
ATOM 1530 O O . ILE A 1 196 ? -0.486 -8.996 -9.768 1.00 86.06 196 ILE A O 1
ATOM 1534 N N . ARG A 1 197 ? 1.150 -7.473 -9.515 1.00 83.12 197 ARG A N 1
ATOM 1535 C CA . ARG A 1 197 ? 1.978 -8.177 -8.542 1.00 83.12 197 ARG A CA 1
ATOM 1536 C C . ARG A 1 197 ? 2.137 -7.313 -7.300 1.00 83.12 197 ARG A C 1
ATOM 1538 O O . ARG A 1 197 ? 2.520 -6.148 -7.388 1.00 83.12 197 ARG A O 1
ATOM 1545 N N . THR A 1 198 ? 1.864 -7.915 -6.148 1.00 83.94 198 THR A N 1
ATOM 1546 C CA . THR A 1 198 ? 1.975 -7.263 -4.843 1.00 83.94 198 THR A CA 1
ATOM 1547 C C . THR A 1 198 ? 3.085 -7.898 -4.018 1.00 83.94 198 THR A C 1
ATOM 1549 O O . THR A 1 198 ? 3.142 -9.122 -3.875 1.00 83.94 198 THR A O 1
ATOM 1552 N N . TYR A 1 199 ? 3.931 -7.050 -3.446 1.00 81.94 199 TYR A N 1
ATOM 1553 C CA . TYR A 1 199 ? 5.051 -7.394 -2.581 1.00 81.94 199 TYR A CA 1
ATOM 1554 C C . TYR A 1 199 ? 4.882 -6.676 -1.245 1.00 81.94 199 TYR A C 1
ATOM 1556 O O . TYR A 1 199 ? 4.479 -5.513 -1.215 1.00 81.94 199 TYR A O 1
ATOM 1564 N N . VAL A 1 200 ? 5.146 -7.368 -0.138 1.00 79.62 200 VAL A N 1
ATOM 1565 C CA . VAL A 1 200 ? 4.841 -6.877 1.211 1.00 79.62 200 VAL A CA 1
ATOM 1566 C C . VAL A 1 200 ? 6.008 -7.152 2.151 1.00 79.62 200 VAL A C 1
ATOM 1568 O O . VAL A 1 200 ? 6.552 -8.255 2.143 1.00 79.62 200 VAL A O 1
ATOM 1571 N N . SER A 1 201 ? 6.347 -6.175 2.994 1.00 77.50 201 SER A N 1
ATOM 1572 C CA . SER A 1 201 ? 7.351 -6.302 4.053 1.00 77.50 201 SER A CA 1
ATOM 1573 C C . SER A 1 201 ? 6.868 -5.705 5.373 1.00 77.50 201 SER A C 1
ATOM 1575 O O . SER A 1 201 ? 6.164 -4.696 5.402 1.00 77.50 201 SER A O 1
ATOM 1577 N N . ASN A 1 202 ? 7.313 -6.314 6.474 1.00 75.94 202 ASN A N 1
ATOM 1578 C CA . ASN A 1 202 ? 7.069 -5.870 7.852 1.00 75.94 202 ASN A CA 1
ATOM 1579 C C . ASN A 1 202 ? 8.090 -4.814 8.316 1.00 75.94 202 ASN A C 1
ATOM 1581 O O . ASN A 1 202 ? 8.341 -4.675 9.509 1.00 75.94 202 ASN A O 1
ATOM 1585 N N . ASN A 1 203 ? 8.744 -4.137 7.372 1.00 74.69 203 ASN A N 1
ATOM 1586 C CA . ASN A 1 203 ? 9.634 -3.010 7.609 1.00 74.69 203 ASN A CA 1
ATOM 1587 C C . ASN A 1 203 ? 9.445 -1.968 6.500 1.00 74.69 203 ASN A C 1
ATOM 1589 O O . ASN A 1 203 ? 8.974 -2.280 5.401 1.00 74.69 203 ASN A O 1
ATOM 1593 N N . ILE A 1 204 ? 9.847 -0.725 6.772 1.00 76.75 204 ILE A N 1
ATOM 1594 C CA . ILE A 1 204 ? 9.945 0.307 5.736 1.00 76.75 204 ILE A CA 1
ATOM 1595 C C . ILE A 1 204 ? 11.203 0.056 4.909 1.00 76.75 204 ILE A C 1
ATOM 1597 O O . ILE A 1 204 ? 12.305 -0.038 5.452 1.00 76.75 204 ILE A O 1
ATOM 1601 N N . VAL A 1 205 ? 11.041 0.009 3.589 1.00 75.56 205 VAL A N 1
ATOM 1602 C CA . VAL A 1 205 ? 12.160 0.057 2.648 1.00 75.56 205 VAL A CA 1
ATOM 1603 C C . VAL A 1 205 ? 12.389 1.517 2.253 1.00 75.56 205 VAL A C 1
ATOM 1605 O O . VAL A 1 205 ? 11.482 2.190 1.758 1.00 75.56 205 VAL A O 1
ATOM 1608 N N . ASN A 1 206 ? 13.591 2.028 2.517 1.00 71.19 206 ASN A N 1
ATOM 1609 C CA . ASN A 1 206 ? 13.970 3.394 2.160 1.00 71.19 206 ASN A CA 1
ATOM 1610 C C . ASN A 1 206 ? 14.591 3.434 0.756 1.00 71.19 206 ASN A C 1
ATOM 1612 O O . ASN A 1 206 ? 15.514 2.672 0.447 1.00 71.19 206 ASN A O 1
ATOM 1616 N N . PHE A 1 207 ? 14.096 4.364 -0.057 1.00 69.19 207 PHE A N 1
ATOM 1617 C CA . PHE A 1 207 ? 14.560 4.643 -1.415 1.00 69.19 207 PHE A CA 1
ATOM 1618 C C . PHE A 1 207 ? 15.166 6.050 -1.430 1.00 69.19 207 PHE A C 1
ATOM 1620 O O . PHE A 1 207 ? 14.482 7.019 -1.087 1.00 69.19 207 PHE A O 1
ATOM 1627 N N . ASP A 1 208 ? 16.459 6.139 -1.737 1.00 57.34 208 ASP A N 1
ATOM 1628 C CA . ASP A 1 208 ? 17.304 7.333 -1.618 1.00 57.34 208 ASP A CA 1
ATOM 1629 C C . ASP A 1 208 ? 17.697 7.951 -2.973 1.00 57.34 208 ASP A C 1
ATOM 1631 O O . ASP A 1 208 ? 18.420 8.946 -3.005 1.00 57.34 208 ASP A O 1
ATOM 1635 N N . GLY A 1 209 ? 17.186 7.415 -4.087 1.00 52.50 209 GLY A N 1
ATOM 1636 C CA . GLY A 1 209 ? 17.114 8.091 -5.391 1.00 52.50 209 GLY A CA 1
ATOM 1637 C C . GLY A 1 209 ? 18.445 8.455 -6.069 1.00 52.50 209 GLY A C 1
ATOM 1638 O O . GLY A 1 209 ? 18.427 9.187 -7.054 1.00 52.50 209 GLY A O 1
ATOM 1639 N N . THR A 1 210 ? 19.601 8.001 -5.568 1.00 47.31 210 THR A N 1
ATOM 1640 C CA . THR A 1 210 ? 20.936 8.452 -6.037 1.00 47.31 210 THR A CA 1
ATOM 1641 C C . THR A 1 210 ? 21.817 7.354 -6.641 1.00 47.31 210 THR A C 1
ATOM 1643 O O . THR A 1 210 ? 22.846 7.643 -7.247 1.00 47.31 210 THR A O 1
ATOM 1646 N N . THR A 1 211 ? 21.396 6.095 -6.571 1.00 45.59 211 THR A N 1
ATOM 1647 C CA . THR A 1 211 ? 21.942 4.976 -7.355 1.00 45.59 211 THR A CA 1
ATOM 1648 C C . THR A 1 211 ? 20.762 4.227 -7.970 1.00 45.59 211 THR A C 1
ATOM 1650 O O . THR A 1 211 ? 19.649 4.361 -7.473 1.00 45.59 211 THR A O 1
ATOM 1653 N N . VAL A 1 212 ? 20.956 3.462 -9.052 1.00 48.25 212 VAL A N 1
ATOM 1654 C CA . VAL A 1 212 ? 19.950 2.459 -9.461 1.00 48.25 212 VAL A CA 1
ATOM 1655 C C . VAL A 1 212 ? 19.605 1.643 -8.202 1.00 48.25 212 VAL A C 1
ATOM 1657 O O . VAL A 1 212 ? 20.474 0.920 -7.718 1.00 48.25 212 VAL A O 1
ATOM 1660 N N . ASP A 1 213 ? 18.401 1.788 -7.633 1.00 51.31 213 ASP A N 1
ATOM 1661 C CA . ASP A 1 213 ? 17.940 1.007 -6.476 1.00 51.31 213 ASP A CA 1
ATOM 1662 C C . ASP A 1 213 ? 18.013 -0.484 -6.859 1.00 51.31 213 ASP A C 1
ATOM 1664 O O . ASP A 1 213 ? 17.167 -0.946 -7.619 1.00 51.31 213 ASP A O 1
ATOM 1668 N N . ALA A 1 214 ? 19.038 -1.225 -6.418 1.00 46.38 214 ALA A N 1
ATOM 1669 C CA . ALA A 1 214 ? 19.420 -2.529 -6.993 1.00 46.38 214 ALA A CA 1
ATOM 1670 C C . ALA A 1 214 ? 18.224 -3.517 -7.132 1.00 46.38 214 ALA A C 1
ATOM 1672 O O . ALA A 1 214 ? 17.766 -4.069 -6.136 1.00 46.38 214 ALA A O 1
ATOM 1673 N N . GLU A 1 215 ? 17.673 -3.645 -8.354 1.00 53.66 215 GLU A N 1
ATOM 1674 C CA . GLU A 1 215 ? 16.373 -4.251 -8.754 1.00 53.66 215 GLU A CA 1
ATOM 1675 C C . GLU A 1 215 ? 15.210 -4.069 -7.751 1.00 53.66 215 GLU A C 1
ATOM 1677 O O . GLU A 1 215 ? 14.698 -5.008 -7.144 1.00 53.66 215 GLU A O 1
ATOM 1682 N N . LEU A 1 216 ? 14.829 -2.799 -7.545 1.00 56.53 216 LEU A N 1
ATOM 1683 C CA . LEU A 1 216 ? 13.888 -2.282 -6.535 1.00 56.53 216 LEU A CA 1
ATOM 1684 C C . LEU A 1 216 ? 14.053 -2.955 -5.161 1.00 56.53 216 LEU A C 1
ATOM 1686 O O . LEU A 1 216 ? 13.110 -3.469 -4.551 1.00 56.53 216 LEU A O 1
ATOM 1690 N N . LYS A 1 217 ? 15.331 -2.975 -4.759 1.00 52.50 217 LYS A N 1
ATOM 1691 C CA . LYS A 1 217 ? 15.946 -3.673 -3.622 1.00 52.50 217 LYS A CA 1
ATOM 1692 C C . LYS A 1 217 ? 15.370 -5.089 -3.452 1.00 52.50 217 LYS A C 1
ATOM 1694 O O . LYS A 1 217 ? 14.777 -5.435 -2.432 1.00 52.50 217 LYS A O 1
ATOM 1699 N N . ASP A 1 218 ? 15.543 -5.864 -4.527 1.00 54.59 218 ASP A N 1
ATOM 1700 C CA . ASP A 1 218 ? 15.129 -7.253 -4.783 1.00 54.59 218 ASP A CA 1
ATOM 1701 C C . ASP A 1 218 ? 13.641 -7.525 -4.452 1.00 54.59 218 ASP A C 1
ATOM 1703 O O . ASP A 1 218 ? 13.268 -8.455 -3.733 1.00 54.59 218 ASP A O 1
ATOM 1707 N N . MET A 1 219 ? 12.782 -6.625 -4.945 1.00 60.03 219 MET A N 1
ATOM 1708 C CA . MET A 1 219 ? 11.308 -6.643 -4.904 1.00 60.03 219 MET A CA 1
ATOM 1709 C C . MET A 1 219 ? 10.674 -6.879 -3.515 1.00 60.03 219 MET A C 1
ATOM 1711 O O . MET A 1 219 ? 9.613 -7.486 -3.405 1.00 60.03 219 MET A O 1
ATOM 1715 N N . ILE A 1 220 ? 11.302 -6.334 -2.466 1.00 57.09 220 ILE A N 1
ATOM 1716 C CA . ILE A 1 220 ? 10.811 -6.208 -1.073 1.00 57.09 220 ILE A CA 1
ATOM 1717 C C . ILE A 1 220 ? 10.798 -7.533 -0.249 1.00 57.09 220 ILE A C 1
ATOM 1719 O O . ILE A 1 220 ? 9.755 -7.991 0.207 1.00 57.09 220 ILE A O 1
ATOM 1723 N N . LYS A 1 221 ? 11.993 -8.121 -0.017 1.00 56.38 221 LYS A N 1
ATOM 1724 C CA . LYS A 1 221 ? 12.315 -9.369 0.752 1.00 56.38 221 LYS A CA 1
ATOM 1725 C C . LYS A 1 221 ? 12.181 -9.291 2.294 1.00 56.38 221 LYS A C 1
ATOM 1727 O O . LYS A 1 221 ? 12.235 -8.195 2.853 1.00 56.38 221 LYS A O 1
ATOM 1732 N N . PRO A 1 222 ? 11.993 -10.442 3.004 1.00 46.44 222 PRO A N 1
ATOM 1733 C CA . PRO A 1 222 ? 13.079 -11.430 3.189 1.00 46.44 222 PRO A CA 1
ATOM 1734 C C . PRO A 1 222 ? 13.108 -12.563 2.150 1.00 46.44 222 PRO A C 1
ATOM 1736 O O . PRO A 1 222 ? 14.186 -13.032 1.809 1.00 46.44 222 PRO A O 1
ATOM 1739 N N . GLU A 1 223 ? 11.942 -12.930 1.601 1.00 53.91 223 GLU A N 1
ATOM 1740 C CA . GLU A 1 223 ? 11.715 -13.887 0.496 1.00 53.91 223 GLU A CA 1
ATOM 1741 C C . GLU A 1 223 ? 10.202 -13.882 0.157 1.00 53.91 223 GLU A C 1
ATOM 1743 O O . GLU A 1 223 ? 9.368 -14.036 1.049 1.00 53.91 223 GLU A O 1
ATOM 1748 N N . ASN A 1 224 ? 9.820 -13.550 -1.082 1.00 57.31 224 ASN A N 1
ATOM 1749 C CA . ASN A 1 224 ? 8.645 -12.699 -1.372 1.00 57.31 224 ASN A CA 1
ATOM 1750 C C . ASN A 1 224 ? 7.301 -13.420 -1.593 1.00 57.31 224 ASN A C 1
ATOM 1752 O O . ASN A 1 224 ? 7.278 -14.446 -2.254 1.00 57.31 224 ASN A O 1
ATOM 1756 N N . GLN A 1 225 ? 6.201 -12.766 -1.156 1.00 61.12 225 GLN A N 1
ATOM 1757 C CA . GLN A 1 225 ? 4.754 -13.109 -1.254 1.00 61.12 225 GLN A CA 1
ATOM 1758 C C . GLN A 1 225 ? 4.142 -13.748 0.006 1.00 61.12 225 GLN A C 1
ATOM 1760 O O . GLN A 1 225 ? 3.746 -14.910 0.019 1.00 61.12 225 GLN A O 1
ATOM 1765 N N . LYS A 1 226 ? 4.009 -12.954 1.078 1.00 65.19 226 LYS A N 1
ATOM 1766 C CA . LYS A 1 226 ? 3.328 -13.363 2.318 1.00 65.19 226 LYS A CA 1
ATOM 1767 C C . LYS A 1 226 ? 1.998 -12.641 2.493 1.00 65.19 226 LYS A C 1
ATOM 1769 O O . LYS A 1 226 ? 1.831 -11.510 2.041 1.00 65.19 226 LYS A O 1
ATOM 1774 N N . GLU A 1 227 ? 1.067 -13.309 3.166 1.00 75.50 227 GLU A N 1
ATOM 1775 C CA . GLU A 1 227 ? -0.150 -12.668 3.654 1.00 75.50 227 GLU A CA 1
ATOM 1776 C C . GLU A 1 227 ? 0.205 -11.667 4.757 1.00 75.50 227 GLU A C 1
ATOM 1778 O O . GLU A 1 227 ? 0.998 -11.981 5.650 1.00 75.50 227 GLU A O 1
ATOM 1783 N N . LEU A 1 228 ? -0.397 -10.478 4.716 1.00 77.81 228 LEU A N 1
ATOM 1784 C CA . LEU A 1 228 ? -0.264 -9.482 5.775 1.00 77.81 228 LEU A CA 1
ATOM 1785 C C . LEU A 1 228 ? -1.615 -9.256 6.437 1.00 77.81 228 LEU A C 1
ATOM 1787 O O . LEU A 1 228 ? -2.604 -8.958 5.770 1.00 77.81 228 LEU A O 1
ATOM 1791 N N . ASN A 1 229 ? -1.643 -9.407 7.758 1.00 79.88 229 ASN A N 1
ATOM 1792 C CA . ASN A 1 229 ? -2.826 -9.161 8.567 1.00 79.88 229 ASN A CA 1
ATOM 1793 C C . ASN A 1 229 ? -2.665 -7.828 9.299 1.00 79.88 229 ASN A C 1
ATOM 1795 O O . ASN A 1 229 ? -1.654 -7.592 9.957 1.00 79.88 229 ASN A O 1
ATOM 1799 N N . PHE A 1 230 ? -3.678 -6.978 9.198 1.00 77.19 230 PHE A N 1
ATOM 1800 C CA . PHE A 1 230 ? -3.731 -5.672 9.833 1.00 77.19 230 PHE A CA 1
ATOM 1801 C C . PHE A 1 230 ? -4.763 -5.694 10.952 1.00 77.19 230 PHE A C 1
ATOM 1803 O O . PHE A 1 230 ? -5.954 -5.898 10.704 1.00 77.19 230 PHE A O 1
ATOM 1810 N N . CYS A 1 231 ? -4.311 -5.430 12.176 1.00 76.25 231 CYS A N 1
ATOM 1811 C CA . CYS A 1 231 ? -5.198 -5.107 13.283 1.00 76.25 231 CYS A CA 1
ATOM 1812 C C . CYS A 1 231 ? -5.447 -3.597 13.271 1.00 76.25 231 CYS A C 1
ATOM 1814 O O . CYS A 1 231 ? -4.534 -2.804 13.492 1.00 76.25 231 CYS A O 1
ATOM 1816 N N . ILE A 1 232 ? -6.682 -3.194 12.990 1.00 73.50 232 ILE A N 1
ATOM 1817 C CA . ILE A 1 232 ? -7.065 -1.781 12.958 1.00 73.50 232 ILE A CA 1
ATOM 1818 C C . ILE A 1 232 ? -7.608 -1.410 14.328 1.00 73.50 232 ILE A C 1
ATOM 1820 O O . ILE A 1 232 ? -8.470 -2.120 14.850 1.00 73.50 232 ILE A O 1
ATOM 1824 N N . MET A 1 233 ? -7.138 -0.299 14.900 1.00 67.81 233 MET A N 1
ATOM 1825 C CA . MET A 1 233 ? -7.763 0.298 16.077 1.00 67.81 233 MET A CA 1
ATOM 1826 C C . MET A 1 233 ? -7.984 1.802 15.874 1.00 67.81 233 MET A C 1
ATOM 1828 O O . MET A 1 233 ? -7.092 2.501 15.398 1.00 67.81 233 MET A O 1
ATOM 1832 N N . PRO A 1 234 ? -9.160 2.333 16.240 1.00 62.53 234 PRO A N 1
ATOM 1833 C CA . PRO A 1 234 ? -9.439 3.757 16.129 1.00 62.53 234 PRO A CA 1
ATOM 1834 C C . PRO A 1 234 ? -8.465 4.566 16.994 1.00 62.53 234 PRO A C 1
ATOM 1836 O O . PRO A 1 234 ? -8.174 4.213 18.141 1.00 62.53 234 PRO A O 1
ATOM 1839 N N . SER A 1 235 ? -7.948 5.662 16.440 1.00 55.69 235 SER A N 1
ATOM 1840 C CA . SER A 1 235 ? -6.988 6.522 17.129 1.00 55.69 235 SER A CA 1
ATOM 1841 C C . SER A 1 235 ? -7.685 7.266 18.270 1.00 55.69 235 SER A C 1
ATOM 1843 O O . SER A 1 235 ? -8.871 7.599 18.208 1.00 55.69 235 SER A O 1
ATOM 1845 N N . GLY A 1 236 ? -6.957 7.484 19.368 1.00 51.41 236 GLY A N 1
ATOM 1846 C CA . GLY A 1 236 ? -7.467 8.235 20.518 1.00 51.41 236 GLY A CA 1
ATOM 1847 C C . GLY A 1 236 ? -8.578 7.544 21.321 1.00 51.41 236 GLY A C 1
ATOM 1848 O O . GLY A 1 236 ? -9.180 8.193 22.174 1.00 51.41 236 GLY A O 1
ATOM 1849 N N . TYR A 1 237 ? -8.859 6.254 21.090 1.00 54.28 237 TYR A N 1
ATOM 1850 C CA . TYR A 1 237 ? -9.887 5.530 21.841 1.00 54.28 237 TYR A CA 1
ATOM 1851 C C . TYR A 1 237 ? -9.480 4.086 22.178 1.00 54.28 237 TYR A C 1
ATOM 1853 O O . TYR A 1 237 ? -9.675 3.158 21.399 1.00 54.28 237 TYR A O 1
ATOM 1861 N N . SER A 1 238 ? -8.975 3.879 23.398 1.00 55.59 238 SER A N 1
ATOM 1862 C CA . SER A 1 238 ? -8.619 2.563 23.961 1.00 55.59 238 SER A CA 1
ATOM 1863 C C . SER A 1 238 ? -9.813 1.782 24.539 1.00 55.59 238 SER A C 1
ATOM 1865 O O . SER A 1 238 ? -9.644 0.702 25.100 1.00 55.59 238 SER A O 1
ATOM 1867 N N . GLY A 1 239 ? -11.031 2.326 24.433 1.00 55.31 239 GLY A N 1
ATOM 1868 C CA . GLY A 1 239 ? -12.230 1.794 25.088 1.00 55.31 239 GLY A CA 1
ATOM 1869 C C . GLY A 1 239 ? -13.038 0.781 24.275 1.00 55.31 239 GLY A C 1
ATOM 1870 O O . GLY A 1 239 ? -14.028 0.264 24.792 1.00 55.31 239 GLY A O 1
ATOM 1871 N N . TYR A 1 240 ? -12.677 0.497 23.017 1.00 63.75 240 TYR A N 1
ATOM 1872 C CA . TYR A 1 240 ? -13.425 -0.474 22.214 1.00 63.75 240 TYR A CA 1
ATOM 1873 C C . TYR A 1 240 ? -13.168 -1.894 22.734 1.00 63.75 240 TYR A C 1
ATOM 1875 O O . TYR A 1 240 ? -12.074 -2.435 22.587 1.00 63.75 240 TYR A O 1
ATOM 1883 N N . ARG A 1 241 ? -14.194 -2.484 23.357 1.00 64.56 241 ARG A N 1
ATOM 1884 C CA . ARG A 1 241 ? -14.189 -3.853 23.909 1.00 64.56 241 ARG A CA 1
ATOM 1885 C C . ARG A 1 241 ? -14.989 -4.852 23.062 1.00 64.56 241 ARG A C 1
ATOM 1887 O O . ARG A 1 241 ? -15.278 -5.948 23.530 1.00 64.56 241 ARG A O 1
ATOM 1894 N N . GLY A 1 242 ? -15.417 -4.445 21.866 1.00 67.06 242 GLY A N 1
ATOM 1895 C CA . GLY A 1 242 ? -16.153 -5.301 20.937 1.00 67.06 242 GLY A CA 1
ATOM 1896 C C . GLY A 1 242 ? -15.235 -6.219 20.129 1.00 67.06 242 GLY A C 1
ATOM 1897 O O . GLY A 1 242 ? -14.011 -6.152 20.240 1.00 67.06 242 GLY A O 1
ATOM 1898 N N . ALA A 1 243 ? -15.839 -7.071 19.301 1.00 67.31 243 ALA A N 1
ATOM 1899 C CA . ALA A 1 243 ? -15.112 -7.959 18.401 1.00 67.31 243 ALA A CA 1
ATOM 1900 C C . ALA A 1 243 ? -14.280 -7.152 17.394 1.00 67.31 243 ALA A C 1
ATOM 1902 O O . ALA A 1 243 ? -14.824 -6.391 16.595 1.00 67.31 243 ALA A O 1
ATOM 1903 N N . LYS A 1 244 ? -12.959 -7.334 17.413 1.00 73.56 244 LYS A N 1
ATOM 1904 C CA . LYS A 1 244 ? -12.065 -6.685 16.452 1.00 73.56 244 LYS A CA 1
ATOM 1905 C C . LYS A 1 244 ? -12.058 -7.463 15.138 1.00 73.56 244 LYS A C 1
ATOM 1907 O O . LYS A 1 244 ? -12.077 -8.690 15.117 1.00 73.56 244 LYS A O 1
ATOM 1912 N N . THR A 1 245 ? -12.071 -6.714 14.047 1.00 75.44 245 THR A N 1
ATOM 1913 C CA . THR A 1 245 ? -11.988 -7.173 12.663 1.00 75.44 245 THR A CA 1
ATOM 1914 C C . THR A 1 245 ? -10.594 -6.880 12.122 1.00 75.44 245 THR A C 1
ATOM 1916 O O . THR A 1 245 ? -10.165 -5.729 12.035 1.00 75.44 245 THR A O 1
ATOM 1919 N N . ALA A 1 246 ? -9.878 -7.928 11.744 1.00 79.50 246 ALA A N 1
ATOM 1920 C CA . ALA A 1 246 ? -8.618 -7.800 11.037 1.00 79.50 246 ALA A CA 1
ATOM 1921 C C . ALA A 1 246 ? -8.863 -7.690 9.527 1.00 79.50 246 ALA A C 1
ATOM 1923 O O . ALA A 1 246 ? -9.802 -8.286 8.994 1.00 79.50 246 ALA A O 1
ATOM 1924 N N . LEU A 1 247 ? -8.002 -6.957 8.822 1.00 82.56 247 LEU A N 1
ATOM 1925 C CA . LEU A 1 247 ? -7.937 -7.035 7.363 1.00 82.56 247 LEU A CA 1
ATOM 1926 C C . LEU A 1 247 ? -6.784 -7.935 6.952 1.00 82.56 247 LEU A C 1
ATOM 1928 O O . LEU A 1 247 ? -5.699 -7.839 7.516 1.00 82.56 247 LEU A O 1
ATOM 1932 N N . ARG A 1 248 ? -7.002 -8.769 5.941 1.00 84.88 248 ARG A N 1
ATOM 1933 C CA . ARG A 1 248 ? -5.954 -9.568 5.315 1.00 84.88 248 ARG A CA 1
ATOM 1934 C C . ARG A 1 248 ? -5.692 -9.075 3.909 1.00 84.88 248 ARG A C 1
ATOM 1936 O O . ARG A 1 248 ? -6.616 -8.955 3.108 1.00 84.88 248 ARG A O 1
ATOM 1943 N N . LEU A 1 249 ? -4.423 -8.849 3.612 1.00 82.62 249 LEU A N 1
ATOM 1944 C CA . LEU A 1 249 ? -3.920 -8.735 2.259 1.00 82.62 249 LEU A CA 1
ATOM 1945 C C . LEU A 1 249 ? -3.305 -10.076 1.857 1.00 82.62 249 LEU A C 1
ATOM 1947 O O . LEU A 1 249 ? -2.341 -10.523 2.479 1.00 82.62 249 LEU A O 1
ATOM 1951 N N . ASN A 1 250 ? -3.874 -10.715 0.837 1.00 78.06 250 ASN A N 1
ATOM 1952 C CA . ASN A 1 250 ? -3.406 -12.021 0.380 1.00 78.06 250 ASN A CA 1
ATOM 1953 C C . ASN A 1 250 ? -2.044 -11.926 -0.316 1.00 78.06 250 ASN A C 1
ATOM 1955 O O . ASN A 1 250 ? -1.739 -10.949 -1.007 1.00 78.06 250 ASN A O 1
ATOM 1959 N N . ALA A 1 251 ? -1.258 -12.995 -0.198 1.00 71.44 251 ALA A N 1
ATOM 1960 C CA . ALA A 1 251 ? -0.082 -13.182 -1.033 1.00 71.44 251 ALA A CA 1
ATOM 1961 C C . ALA A 1 251 ? -0.484 -13.149 -2.523 1.00 71.44 251 ALA A C 1
ATOM 1963 O O . ALA A 1 251 ? -1.539 -13.658 -2.897 1.00 71.44 251 ALA A O 1
ATOM 1964 N N . HIS A 1 252 ? 0.350 -12.546 -3.378 1.00 70.31 252 HIS A N 1
ATOM 1965 C CA . HIS A 1 252 ? 0.110 -12.413 -4.829 1.00 70.31 252 HIS A CA 1
ATOM 1966 C C . HIS A 1 252 ? -1.178 -11.684 -5.234 1.00 70.31 252 HIS A C 1
ATOM 1968 O O . HIS A 1 252 ? -1.667 -11.857 -6.350 1.00 70.31 252 HIS A O 1
ATOM 1974 N N . ALA A 1 253 ? -1.721 -10.857 -4.348 1.00 74.62 253 ALA A N 1
ATOM 1975 C CA . ALA A 1 253 ? -2.823 -9.960 -4.644 1.00 74.62 253 ALA A CA 1
ATOM 1976 C C . ALA A 1 253 ? -2.672 -9.253 -6.008 1.00 74.62 253 ALA A C 1
ATOM 1978 O O . ALA A 1 253 ? -1.710 -8.514 -6.226 1.00 74.62 253 ALA A O 1
ATOM 1979 N N . SER A 1 254 ? -3.639 -9.471 -6.905 1.00 71.00 254 SER A N 1
ATOM 1980 C CA . SER A 1 254 ? -3.614 -9.001 -8.298 1.00 71.00 254 SER A CA 1
ATOM 1981 C C . SER A 1 254 ? -4.771 -8.055 -8.658 1.00 71.00 254 SER A C 1
ATOM 1983 O O . SER A 1 254 ? -4.954 -7.713 -9.824 1.00 71.00 254 SER A O 1
ATOM 1985 N N . GLY A 1 255 ? -5.560 -7.595 -7.678 1.00 70.69 255 GLY A N 1
ATOM 1986 C CA . GLY A 1 255 ? -6.663 -6.661 -7.925 1.00 70.69 255 GLY A CA 1
ATOM 1987 C C . GLY A 1 255 ? -7.388 -6.190 -6.665 1.00 70.69 255 GLY A C 1
ATOM 1988 O O . GLY A 1 255 ? -7.018 -6.550 -5.555 1.00 70.69 255 GLY A O 1
ATOM 1989 N N . SER A 1 256 ? -8.460 -5.411 -6.826 1.00 64.12 256 SER A N 1
ATOM 1990 C CA . SER A 1 256 ? -9.234 -4.797 -5.725 1.00 64.12 256 SER A CA 1
ATOM 1991 C C . SER A 1 256 ? -9.917 -5.798 -4.774 1.00 64.12 256 SER A C 1
ATOM 1993 O O . SER A 1 256 ? -10.289 -5.448 -3.658 1.00 64.12 256 SER A O 1
ATOM 1995 N N . GLY A 1 257 ? -10.036 -7.071 -5.167 1.00 68.94 257 GLY A N 1
ATOM 1996 C CA . GLY A 1 257 ? -10.465 -8.173 -4.291 1.00 68.94 257 GLY A CA 1
ATOM 1997 C C . GLY A 1 257 ? -9.364 -8.731 -3.377 1.00 68.94 257 GLY A C 1
ATOM 1998 O O . GLY A 1 257 ? -9.604 -9.677 -2.630 1.00 68.94 257 GLY A O 1
ATOM 1999 N N . ALA A 1 258 ? -8.154 -8.174 -3.441 1.00 73.81 258 ALA A N 1
ATOM 2000 C CA . ALA A 1 258 ? -6.985 -8.617 -2.687 1.00 73.81 258 ALA A CA 1
ATOM 2001 C C . ALA A 1 258 ? -7.102 -8.454 -1.168 1.00 73.81 258 ALA A C 1
ATOM 2003 O O . ALA A 1 258 ? -6.405 -9.146 -0.423 1.00 73.81 258 ALA A O 1
ATOM 2004 N N . VAL A 1 259 ? -7.940 -7.512 -0.727 1.00 82.06 259 VAL A N 1
ATOM 2005 C CA . VAL A 1 259 ? -8.107 -7.152 0.681 1.00 82.06 259 VAL A CA 1
ATOM 2006 C C . VAL A 1 259 ? -9.418 -7.720 1.197 1.00 82.06 259 VAL A C 1
ATOM 2008 O O . VAL A 1 259 ? -10.495 -7.322 0.738 1.00 82.06 259 VAL A O 1
ATOM 2011 N N . GLN A 1 260 ? -9.320 -8.614 2.175 1.00 85.44 260 GLN A N 1
ATOM 2012 C CA . GLN A 1 260 ? -10.444 -9.339 2.756 1.00 85.44 260 GLN A CA 1
ATOM 2013 C C . GLN A 1 260 ? -10.644 -8.963 4.223 1.00 85.44 260 GLN A C 1
ATOM 2015 O O . GLN A 1 260 ? -9.682 -8.744 4.959 1.00 85.44 260 GLN A O 1
ATOM 2020 N N . TYR A 1 261 ? -11.903 -8.927 4.652 1.00 86.31 261 TYR A N 1
ATOM 2021 C CA . TYR A 1 261 ? -12.241 -8.878 6.070 1.00 86.31 261 TYR A CA 1
ATOM 2022 C C . TYR A 1 261 ? -12.075 -10.271 6.668 1.00 86.31 261 TYR A C 1
ATOM 2024 O O . TYR A 1 261 ? -12.586 -11.247 6.117 1.00 86.31 261 TYR A O 1
ATOM 2032 N N . LEU A 1 262 ? -11.396 -10.360 7.805 1.00 84.88 262 LEU A N 1
ATOM 2033 C CA . LEU A 1 262 ? -11.367 -11.571 8.609 1.00 84.88 262 LEU A CA 1
ATOM 2034 C C . LEU A 1 262 ? -12.549 -11.566 9.574 1.00 84.88 262 LEU A C 1
ATOM 2036 O O . LEU A 1 262 ? -12.871 -10.544 10.180 1.00 84.88 262 LEU A O 1
ATOM 2040 N N . ASN A 1 263 ? -13.194 -12.718 9.742 1.00 83.69 263 ASN A N 1
ATOM 2041 C CA . ASN A 1 263 ? -14.224 -12.856 10.767 1.00 83.69 263 ASN A CA 1
ATOM 2042 C C . ASN A 1 263 ? -13.601 -12.777 12.180 1.00 83.69 263 ASN A C 1
ATOM 2044 O O . ASN A 1 263 ? -12.377 -12.750 12.340 1.00 83.69 263 ASN A O 1
ATOM 2048 N N . THR A 1 264 ? -14.428 -12.728 13.225 1.00 78.75 264 THR A N 1
ATOM 2049 C CA . THR A 1 264 ? -13.951 -12.566 14.610 1.00 78.75 264 THR A CA 1
ATOM 2050 C C . THR A 1 264 ? -12.998 -13.681 15.050 1.00 78.75 264 THR A C 1
ATOM 2052 O O . THR A 1 264 ? -11.995 -13.413 15.705 1.00 78.75 264 THR A O 1
ATOM 2055 N N . GLU A 1 265 ? -13.269 -14.927 14.665 1.00 80.56 265 GLU A N 1
ATOM 2056 C CA . GLU A 1 265 ? -12.428 -16.075 15.016 1.00 80.56 265 GLU A CA 1
ATOM 2057 C C . GLU A 1 265 ? -11.058 -16.006 14.324 1.00 80.56 265 GLU A C 1
ATOM 2059 O O . GLU A 1 265 ? -10.016 -16.129 14.965 1.00 80.56 265 GLU A O 1
ATOM 2064 N N . GLN A 1 266 ? -11.045 -15.711 13.024 1.00 82.31 266 GLN A N 1
ATOM 2065 C CA . GLN A 1 266 ? -9.828 -15.508 12.241 1.00 82.31 266 GLN A CA 1
ATOM 2066 C C . GLN A 1 266 ? -9.015 -14.312 12.743 1.00 82.31 266 GLN A C 1
ATOM 2068 O O . GLN A 1 266 ? -7.790 -14.383 12.773 1.00 82.31 266 GLN A O 1
ATOM 2073 N N . SER A 1 267 ? -9.690 -13.236 13.155 1.00 78.75 267 SER A N 1
ATOM 2074 C CA . SER A 1 267 ? -9.061 -12.037 13.720 1.00 78.75 267 SER A CA 1
ATOM 2075 C C . SER A 1 267 ? -8.358 -12.346 15.046 1.00 78.75 267 SER A C 1
ATOM 2077 O O . SER A 1 267 ? -7.212 -11.943 15.242 1.00 78.75 267 SER A O 1
ATOM 2079 N N . ASN A 1 268 ? -8.987 -13.146 15.912 1.00 78.38 268 ASN A N 1
ATOM 2080 C CA . ASN A 1 268 ? -8.361 -13.624 17.146 1.00 78.38 268 ASN A CA 1
ATOM 2081 C C . ASN A 1 268 ? -7.140 -14.512 16.863 1.00 78.38 268 ASN A C 1
ATOM 2083 O O . ASN A 1 268 ? -6.116 -14.371 17.527 1.00 78.38 268 ASN A O 1
ATOM 2087 N N . ASN A 1 269 ? -7.217 -15.385 15.853 1.00 80.38 269 ASN A N 1
ATOM 2088 C CA . ASN A 1 269 ? -6.120 -16.287 15.487 1.00 80.38 269 ASN A CA 1
ATOM 2089 C C . ASN A 1 269 ? -4.876 -15.558 14.952 1.00 80.38 269 ASN A C 1
ATOM 2091 O O . ASN A 1 269 ? -3.771 -16.083 15.061 1.00 80.38 269 ASN A O 1
ATOM 2095 N N . VAL A 1 270 ? -5.033 -14.353 14.395 1.00 74.38 270 VAL A N 1
ATOM 2096 C CA . VAL A 1 270 ? -3.909 -13.507 13.946 1.00 74.38 270 VAL A CA 1
ATOM 2097 C C . VAL A 1 270 ? -3.441 -12.511 15.017 1.00 74.38 270 VAL A C 1
ATOM 2099 O O . VAL A 1 270 ? -2.625 -11.639 14.727 1.00 74.38 270 VAL A O 1
ATOM 2102 N N . GLY A 1 271 ? -3.936 -12.640 16.254 1.00 71.31 271 GLY A N 1
ATOM 2103 C CA . GLY A 1 271 ? -3.520 -11.824 17.398 1.00 71.31 271 GLY A CA 1
ATOM 2104 C C . GLY A 1 271 ? -4.194 -10.453 17.491 1.00 71.31 271 GLY A C 1
ATOM 2105 O O . GLY A 1 271 ? -3.733 -9.601 18.250 1.00 71.31 271 GLY A O 1
ATOM 2106 N N . CYS A 1 272 ? -5.280 -10.217 16.748 1.00 70.44 272 CYS A N 1
ATOM 2107 C CA . CYS A 1 272 ? -6.086 -9.008 16.897 1.00 70.44 272 CYS A CA 1
ATOM 2108 C C . CYS A 1 272 ? -7.120 -9.212 18.015 1.00 70.44 272 CYS A C 1
ATOM 2110 O O . CYS A 1 272 ? -8.247 -9.632 17.755 1.00 70.44 272 CYS A O 1
ATOM 2112 N N . HIS A 1 273 ? -6.721 -8.916 19.254 1.00 65.38 273 HIS A N 1
ATOM 2113 C CA . HIS A 1 273 ? -7.580 -8.914 20.448 1.00 65.38 273 HIS A CA 1
ATOM 2114 C C . HIS A 1 273 ? -7.983 -7.504 20.835 1.00 65.38 273 HIS A C 1
ATOM 2116 O O . HIS A 1 273 ? -7.129 -6.595 20.707 1.00 65.38 273 HIS A O 1
#